Protein AF-A0A9W6YDQ4-F1 (afdb_monomer_lite)

Foldseek 3Di:
DPLPPFDDDDPDDHTPVLVVCPVPPPSNVCQLAPLVQLQQQLVQLQVQLLVCLLVVLVVVQVVQVVVCVVPVVRDRDDSVVSSVVSVPDDRDDSLNVLLLVLLLVLCLVPPDLVDSCQLCAPDADVPRDHRDSVVPDDPVVSVVCVVSGFRDHPPDPPVVPDVCRRQARDDDDDCSSRSNSVVVVVSVVCSVVPVPVSVVVCVVCVVPPPDDDPVPSVVSSVVSRVVSVVSDDPPVVPVVPPPDDDDDDDDDD

Sequence (253 aa):
MSAAGDYYDGPWGPTRSALAFADSPLGLFFYFLPKQLWIRIAEESNRYRTQLIPELAQQRREALLKQQAKDPRKSVPPLAELDAEFRLFKPIKPHEIVHVMALLMARAIAPVRDGLSKHWATSEDGAVPRGTFSRYMKRARFEAITRFLHFNNNEAAQPVNDKAWKIRGGEQGELNEYTSVTCFARILFLLRLSSKLIARLVCFWRVTLMLSHHGCASRAIEQLTAIAKSLAPQEWTQRRRKNCPVPSTTSPS

Structure (mmCIF, N/CA/C/O backbone):
data_AF-A0A9W6YDQ4-F1
#
_entry.id   AF-A0A9W6YDQ4-F1
#
loop_
_atom_site.group_PDB
_atom_site.id
_atom_site.type_symbol
_atom_site.label_atom_id
_atom_site.label_alt_id
_atom_site.label_comp_id
_atom_site.label_asym_id
_atom_site.label_entity_id
_atom_site.label_seq_id
_atom_site.pdbx_PDB_ins_code
_atom_site.Cartn_x
_atom_site.Cartn_y
_atom_site.Cartn_z
_atom_site.occupancy
_atom_site.B_iso_or_equiv
_atom_site.auth_seq_id
_atom_site.auth_comp_id
_atom_site.auth_asym_id
_atom_site.auth_atom_id
_atom_site.pdbx_PDB_model_num
ATOM 1 N N . MET A 1 1 ? 27.450 4.062 -13.367 1.00 42.16 1 MET A N 1
ATOM 2 C CA . MET A 1 1 ? 27.318 4.681 -14.703 1.00 42.16 1 MET A CA 1
ATOM 3 C C . MET A 1 1 ? 26.529 5.961 -14.509 1.00 42.16 1 MET A C 1
ATOM 5 O O . MET A 1 1 ? 25.484 5.893 -13.879 1.00 42.16 1 MET A O 1
ATOM 9 N N . SER A 1 2 ? 27.070 7.112 -14.916 1.00 38.28 2 SER A N 1
ATOM 10 C CA . SER A 1 2 ? 26.385 8.404 -14.773 1.00 38.28 2 SER A CA 1
ATOM 11 C C . SER A 1 2 ? 25.117 8.409 -15.633 1.00 38.28 2 SER A C 1
ATOM 13 O O . SER A 1 2 ? 25.197 8.123 -16.827 1.00 38.28 2 SER A O 1
ATOM 15 N N . ALA A 1 3 ? 23.962 8.717 -15.036 1.00 47.22 3 ALA A N 1
ATOM 16 C CA . ALA A 1 3 ? 22.649 8.723 -15.692 1.00 47.22 3 ALA A CA 1
ATOM 17 C C . ALA A 1 3 ? 22.542 9.713 -16.874 1.00 47.22 3 ALA A C 1
ATOM 19 O O . ALA A 1 3 ? 21.610 9.631 -17.666 1.00 47.22 3 ALA A O 1
ATOM 20 N N . ALA A 1 4 ? 23.503 10.629 -17.025 1.00 49.53 4 ALA A N 1
ATOM 21 C CA . ALA A 1 4 ? 23.504 11.658 -18.064 1.00 49.53 4 ALA A CA 1
ATOM 22 C C . ALA A 1 4 ? 23.785 11.141 -19.494 1.00 49.53 4 ALA A C 1
ATOM 24 O O . ALA A 1 4 ? 23.654 11.912 -20.439 1.00 49.53 4 ALA A O 1
ATOM 25 N N . GLY A 1 5 ? 24.183 9.875 -19.666 1.00 56.00 5 GLY A N 1
ATOM 26 C CA . GLY A 1 5 ? 24.597 9.316 -20.963 1.00 56.00 5 GLY A CA 1
ATOM 27 C C . GLY A 1 5 ? 23.596 8.379 -21.645 1.00 56.00 5 GLY A C 1
ATOM 28 O O . GLY A 1 5 ? 23.943 7.777 -22.652 1.00 56.00 5 GLY A O 1
ATOM 29 N N . ASP A 1 6 ? 22.394 8.211 -21.097 1.00 67.06 6 ASP A N 1
ATOM 30 C CA . ASP A 1 6 ? 21.437 7.183 -21.529 1.00 67.06 6 ASP A CA 1
ATOM 31 C C . ASP A 1 6 ? 20.177 7.777 -22.175 1.00 67.06 6 ASP A C 1
ATOM 33 O O . ASP A 1 6 ? 19.043 7.349 -21.956 1.00 67.06 6 ASP A O 1
ATOM 37 N N . TYR A 1 7 ? 20.377 8.835 -22.955 1.00 70.44 7 TYR A N 1
ATOM 38 C CA . TYR A 1 7 ? 19.308 9.395 -23.762 1.00 70.44 7 TYR A CA 1
ATOM 39 C C . TYR A 1 7 ? 19.111 8.555 -25.016 1.00 70.44 7 TYR A C 1
ATOM 41 O O . TYR A 1 7 ? 20.054 8.049 -25.619 1.00 70.44 7 TYR A O 1
ATOM 49 N N . TYR A 1 8 ? 17.850 8.413 -25.396 1.00 77.38 8 TYR A N 1
ATOM 50 C CA . TYR A 1 8 ? 17.456 7.724 -26.608 1.00 77.38 8 TYR A CA 1
ATOM 51 C C . TYR A 1 8 ? 17.980 8.465 -27.852 1.00 77.38 8 TYR A C 1
ATOM 53 O O . TYR A 1 8 ? 17.652 9.633 -28.057 1.00 77.38 8 TYR A O 1
ATOM 61 N N . ASP A 1 9 ? 18.784 7.780 -28.668 1.00 76.25 9 ASP A N 1
ATOM 62 C CA . ASP A 1 9 ? 19.501 8.321 -29.833 1.00 76.25 9 ASP A CA 1
ATOM 63 C C . ASP A 1 9 ? 19.079 7.679 -31.173 1.00 76.25 9 ASP A C 1
ATOM 65 O O . ASP A 1 9 ? 19.670 7.957 -32.216 1.00 76.25 9 ASP A O 1
ATOM 69 N N . GLY A 1 10 ? 18.047 6.825 -31.166 1.00 79.06 10 GLY A N 1
ATOM 70 C CA . GLY A 1 10 ? 17.596 6.057 -32.331 1.00 79.06 10 GLY A CA 1
ATOM 71 C C . GLY A 1 10 ? 16.312 6.572 -33.008 1.00 79.06 10 GLY A C 1
ATOM 72 O O . GLY A 1 10 ? 15.647 7.478 -32.508 1.00 79.06 10 GLY A O 1
ATOM 73 N N . PRO A 1 11 ? 15.907 5.976 -34.147 1.00 80.56 11 PRO A N 1
ATOM 74 C CA . PRO A 1 11 ? 14.632 6.277 -34.804 1.00 80.56 11 PRO A CA 1
ATOM 75 C C . PRO A 1 11 ? 13.432 5.501 -34.213 1.00 80.56 11 PRO A C 1
ATOM 77 O O . PRO A 1 11 ? 12.339 6.056 -34.130 1.00 80.56 11 PRO A O 1
ATOM 80 N N . TRP A 1 12 ? 13.625 4.266 -33.720 1.00 80.81 12 TRP A N 1
ATOM 81 C CA . TRP A 1 12 ? 12.692 3.520 -32.841 1.00 80.81 12 TRP A CA 1
ATOM 82 C C . TRP A 1 12 ? 13.469 2.579 -31.891 1.00 80.81 12 TRP A C 1
ATOM 84 O O . TRP A 1 12 ? 14.583 2.166 -32.209 1.00 80.81 12 TRP A O 1
ATOM 94 N N . GLY A 1 13 ? 12.870 2.178 -30.760 1.00 80.69 13 GLY A N 1
ATOM 95 C CA .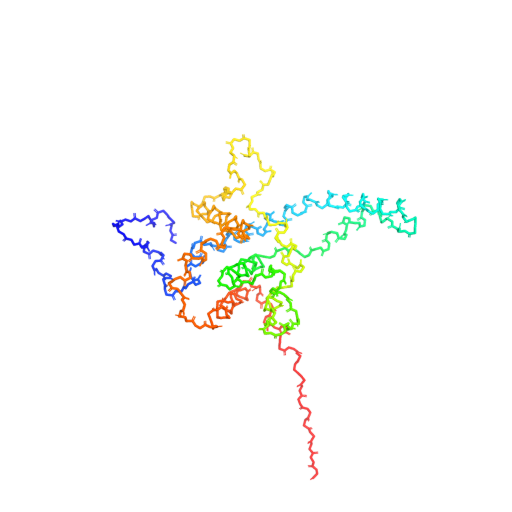 GLY A 1 13 ? 13.373 1.093 -29.893 1.00 80.69 13 GLY A CA 1
ATOM 96 C C . GLY A 1 13 ? 13.675 1.481 -28.434 1.00 80.69 13 GLY A C 1
ATOM 97 O O . GLY A 1 13 ? 13.526 2.642 -28.059 1.00 80.69 13 GLY A O 1
ATOM 98 N N . PRO A 1 14 ? 14.045 0.510 -27.573 1.00 83.00 14 PRO A N 1
ATOM 99 C CA . PRO A 1 14 ? 14.473 0.779 -26.199 1.00 83.00 14 PRO A CA 1
ATOM 100 C C . PRO A 1 14 ? 15.885 1.388 -26.152 1.00 83.00 14 PRO A C 1
ATOM 102 O O . PRO A 1 14 ? 16.700 1.152 -27.043 1.00 83.00 14 PRO A O 1
ATOM 105 N N . THR A 1 15 ? 16.204 2.124 -25.082 1.00 86.00 15 THR A N 1
ATOM 106 C CA . THR A 1 15 ? 17.579 2.582 -24.818 1.00 86.00 15 THR A CA 1
ATOM 107 C C . THR A 1 15 ? 18.520 1.394 -24.599 1.00 86.00 15 THR A C 1
ATOM 109 O O . THR A 1 15 ? 18.091 0.306 -24.198 1.00 86.00 15 THR A O 1
ATOM 112 N N . ARG A 1 16 ? 19.827 1.588 -24.835 1.00 82.69 16 ARG A N 1
ATOM 113 C CA . ARG A 1 16 ? 20.838 0.526 -24.650 1.00 82.69 16 ARG A CA 1
ATOM 114 C C . ARG A 1 16 ? 20.847 -0.024 -23.222 1.00 82.69 16 ARG A C 1
ATOM 116 O O . ARG A 1 16 ? 21.028 -1.222 -23.026 1.00 82.69 16 ARG A O 1
ATOM 123 N N . SER A 1 17 ? 20.628 0.834 -22.234 1.00 85.19 17 SER A N 1
ATOM 124 C CA . SER A 1 17 ? 20.515 0.451 -20.826 1.00 85.19 17 SER A CA 1
ATOM 125 C C . SER A 1 17 ? 19.280 -0.408 -20.530 1.00 85.19 17 SER A C 1
ATOM 127 O O . SER A 1 17 ? 19.397 -1.408 -19.829 1.00 85.19 17 SER A O 1
ATOM 129 N N . ALA A 1 18 ? 18.111 -0.069 -21.086 1.00 85.06 18 ALA A N 1
ATOM 130 C CA . ALA A 1 18 ? 16.879 -0.826 -20.914 1.00 85.06 18 ALA A CA 1
ATOM 131 C C . ALA A 1 18 ? 16.995 -2.189 -21.603 1.00 85.06 18 ALA A C 1
ATOM 133 O O . ALA A 1 18 ? 16.546 -3.201 -21.062 1.00 85.06 18 ALA A O 1
ATOM 134 N N . LEU A 1 19 ? 17.659 -2.225 -22.766 1.00 86.44 19 LEU A N 1
ATOM 135 C CA . LEU A 1 19 ? 17.934 -3.452 -23.506 1.00 86.44 19 LEU A CA 1
ATOM 136 C C . LEU A 1 19 ? 18.781 -4.442 -22.691 1.00 86.44 19 LEU A C 1
ATOM 138 O O . LEU A 1 19 ? 18.533 -5.642 -22.765 1.00 86.44 19 LEU A O 1
ATOM 142 N N . ALA A 1 20 ? 19.701 -3.963 -21.844 1.00 87.88 20 ALA A N 1
ATOM 143 C CA . ALA A 1 20 ? 20.502 -4.821 -20.963 1.00 87.88 20 ALA A CA 1
ATOM 144 C C . ALA A 1 20 ? 19.660 -5.627 -19.950 1.00 87.88 20 ALA A C 1
ATOM 146 O O . ALA A 1 20 ? 20.143 -6.605 -19.382 1.00 87.88 20 ALA A O 1
ATOM 147 N N . PHE A 1 21 ? 18.400 -5.237 -19.732 1.00 87.00 21 PHE A N 1
ATOM 148 C CA . PHE A 1 21 ? 17.458 -5.932 -18.856 1.00 87.00 21 PHE A CA 1
ATOM 149 C C . PHE A 1 21 ? 16.309 -6.613 -19.614 1.00 87.00 21 PHE A C 1
ATOM 151 O O . PHE A 1 21 ? 15.395 -7.124 -18.969 1.00 87.00 21 PHE A O 1
ATOM 158 N N . ALA A 1 22 ? 16.333 -6.642 -20.952 1.00 86.88 22 ALA A N 1
ATOM 159 C CA . ALA A 1 22 ? 15.221 -7.131 -21.773 1.00 86.88 22 ALA A CA 1
ATOM 160 C C . ALA A 1 22 ? 14.841 -8.594 -21.482 1.00 86.88 22 ALA A C 1
ATOM 162 O O . ALA A 1 22 ? 13.655 -8.921 -21.436 1.00 86.88 22 ALA A O 1
ATOM 163 N N . ASP A 1 23 ? 15.826 -9.447 -21.189 1.00 89.50 23 ASP A N 1
ATOM 164 C CA . ASP A 1 23 ? 15.607 -10.870 -20.882 1.00 89.50 23 ASP A CA 1
ATOM 165 C C . ASP A 1 23 ? 15.075 -11.116 -19.460 1.00 89.50 23 ASP A C 1
ATOM 167 O O . ASP A 1 23 ? 14.737 -12.241 -19.085 1.00 89.50 23 ASP A O 1
ATOM 171 N N . SER A 1 24 ? 14.988 -10.067 -18.637 1.00 90.81 24 SER A N 1
ATOM 172 C CA . SER A 1 24 ? 14.510 -10.145 -17.263 1.00 90.81 24 SER A CA 1
ATOM 173 C C . SER A 1 24 ? 13.346 -9.175 -17.066 1.00 90.81 24 SER A C 1
ATOM 175 O O . SER A 1 24 ? 13.581 -8.000 -16.778 1.00 90.81 24 SER A O 1
ATOM 177 N N . PRO A 1 25 ? 12.076 -9.630 -17.115 1.00 85.31 25 PRO A N 1
ATOM 178 C CA . PRO A 1 25 ? 10.926 -8.752 -16.854 1.00 85.31 25 PRO A CA 1
ATOM 179 C C . PRO A 1 25 ? 11.021 -8.090 -15.473 1.00 85.31 25 PRO A C 1
ATOM 181 O O . PRO A 1 25 ? 10.554 -6.975 -15.252 1.00 85.31 25 PRO A O 1
ATOM 184 N N . LEU A 1 26 ? 11.694 -8.769 -14.547 1.00 84.50 26 LEU A N 1
ATOM 185 C CA . LEU A 1 26 ? 12.042 -8.249 -13.244 1.00 84.50 26 LEU A CA 1
ATOM 186 C C . LEU A 1 26 ? 13.160 -7.190 -13.289 1.00 84.50 26 LEU A C 1
ATOM 188 O O . LEU A 1 26 ? 13.058 -6.148 -12.642 1.00 84.50 26 LEU A O 1
ATOM 192 N N . GLY A 1 27 ? 14.230 -7.445 -14.040 1.00 85.12 27 GLY A N 1
ATOM 193 C CA . GLY A 1 27 ? 15.278 -6.454 -14.277 1.00 85.12 27 GLY A CA 1
ATOM 194 C C . GLY A 1 27 ? 14.687 -5.171 -14.855 1.00 85.12 27 GLY A C 1
ATOM 195 O O . GLY A 1 27 ? 14.947 -4.090 -14.337 1.00 85.12 27 GLY A O 1
ATOM 196 N N . LEU A 1 28 ? 13.789 -5.309 -15.830 1.00 87.88 28 LEU A N 1
ATOM 197 C CA . LEU A 1 28 ? 13.087 -4.196 -16.454 1.00 87.88 28 LEU A CA 1
ATOM 198 C C . LEU A 1 28 ? 12.160 -3.458 -15.471 1.00 87.88 28 LEU A C 1
ATOM 200 O O . LEU A 1 28 ? 12.116 -2.229 -15.463 1.00 87.88 28 LEU A O 1
ATOM 204 N N . PHE A 1 29 ? 11.468 -4.183 -14.584 1.00 86.31 29 PHE A N 1
ATOM 205 C CA . PHE A 1 29 ? 10.671 -3.573 -13.515 1.00 86.31 29 PHE A CA 1
ATOM 206 C C . PHE A 1 29 ? 11.522 -2.668 -12.615 1.00 86.31 29 PHE A C 1
ATOM 208 O O . PHE A 1 29 ? 11.130 -1.535 -12.349 1.00 86.31 29 PHE A O 1
ATOM 215 N N . PHE A 1 30 ? 12.692 -3.136 -12.170 1.00 86.31 30 PHE A N 1
ATOM 216 C CA . PHE A 1 30 ? 13.581 -2.345 -11.311 1.00 86.31 30 PHE A CA 1
ATOM 217 C C . PHE A 1 30 ? 14.411 -1.303 -12.055 1.00 86.31 30 PHE A C 1
ATOM 219 O O . PHE A 1 30 ? 14.880 -0.359 -11.424 1.00 86.31 30 PHE A O 1
ATOM 226 N N . TYR A 1 31 ? 14.563 -1.446 -13.369 1.00 85.12 31 TYR A N 1
ATOM 227 C CA . TYR A 1 31 ? 15.118 -0.408 -14.225 1.00 85.12 31 TYR A CA 1
ATOM 228 C C . TYR A 1 31 ? 14.206 0.831 -14.230 1.00 85.12 31 TYR A C 1
ATOM 230 O O . TYR A 1 31 ? 14.673 1.939 -13.986 1.00 85.12 31 TYR A O 1
ATOM 238 N N . PHE A 1 32 ? 12.890 0.645 -14.406 1.00 84.75 32 PHE A N 1
ATOM 239 C CA . PHE A 1 32 ? 11.927 1.756 -14.387 1.00 84.75 32 PHE A CA 1
ATOM 240 C C . PHE A 1 32 ? 11.507 2.202 -12.982 1.00 84.75 32 PHE A C 1
ATOM 242 O O . PHE A 1 32 ? 11.180 3.371 -12.778 1.00 84.75 32 PHE A O 1
ATOM 249 N N . LEU A 1 33 ? 11.462 1.283 -12.016 1.00 86.56 33 LEU A N 1
ATOM 250 C CA . LEU A 1 33 ? 11.046 1.537 -10.636 1.00 86.56 33 LEU A CA 1
ATOM 251 C C . LEU A 1 33 ? 12.199 1.171 -9.684 1.00 86.56 33 LEU A C 1
ATOM 253 O O . LEU A 1 33 ? 12.178 0.087 -9.084 1.00 86.56 33 LEU A O 1
ATOM 257 N N . PRO A 1 34 ? 13.221 2.038 -9.552 1.00 87.56 34 PRO A N 1
ATOM 258 C CA . PRO A 1 34 ? 14.461 1.710 -8.856 1.00 87.56 34 PRO A CA 1
ATOM 259 C C . PRO A 1 34 ? 14.237 1.400 -7.375 1.00 87.56 34 PRO A C 1
ATOM 261 O O . PRO A 1 34 ? 13.286 1.858 -6.747 1.00 87.56 34 PRO A O 1
ATOM 264 N N . LYS A 1 35 ? 15.153 0.636 -6.769 1.00 87.62 35 LYS A N 1
ATOM 265 C CA . LYS A 1 35 ? 15.076 0.271 -5.338 1.00 87.62 35 LYS A CA 1
ATOM 266 C C . LYS A 1 35 ? 14.955 1.493 -4.422 1.00 87.62 35 LYS A C 1
ATOM 268 O O . LYS A 1 35 ? 14.195 1.442 -3.457 1.00 87.62 35 LYS A O 1
ATOM 273 N N . GLN A 1 36 ? 15.657 2.575 -4.761 1.00 86.00 36 GLN A N 1
ATOM 274 C CA . GLN A 1 36 ? 15.663 3.817 -3.991 1.00 86.00 36 GLN A CA 1
ATOM 275 C C . GLN A 1 36 ? 14.271 4.451 -3.893 1.00 86.00 36 GLN A C 1
ATOM 277 O O . GLN A 1 36 ? 13.883 4.892 -2.813 1.00 86.00 36 GLN A O 1
ATOM 282 N N . LEU A 1 37 ? 13.480 4.380 -4.968 1.00 86.12 37 LEU A N 1
ATOM 283 C CA . LEU A 1 37 ? 12.102 4.864 -4.971 1.00 86.12 37 LEU A CA 1
ATOM 284 C C . LEU A 1 37 ? 11.269 4.178 -3.880 1.00 86.12 37 LEU A C 1
ATOM 286 O O . LEU A 1 37 ? 10.576 4.831 -3.107 1.00 86.12 37 LEU A O 1
ATOM 290 N N . TRP A 1 38 ? 11.337 2.849 -3.781 1.00 90.69 38 TRP A N 1
ATOM 291 C CA . TRP A 1 38 ? 10.548 2.098 -2.796 1.00 90.69 38 TRP A CA 1
ATOM 292 C C . TRP A 1 38 ? 10.983 2.367 -1.356 1.00 90.69 38 TRP A C 1
ATOM 294 O O . TRP A 1 38 ? 10.152 2.316 -0.448 1.00 90.69 38 TRP A O 1
ATOM 304 N N . ILE A 1 39 ? 12.276 2.636 -1.150 1.00 90.69 39 ILE A N 1
ATOM 305 C CA . ILE A 1 39 ? 12.822 3.052 0.145 1.00 90.69 39 ILE A CA 1
ATOM 306 C C . ILE A 1 39 ? 12.217 4.397 0.536 1.00 90.69 39 ILE A C 1
ATOM 308 O O . ILE A 1 39 ? 11.597 4.498 1.594 1.00 90.69 39 ILE A O 1
ATOM 312 N N . ARG A 1 40 ? 12.274 5.374 -0.372 1.00 88.94 40 ARG A N 1
ATOM 313 C CA . ARG A 1 40 ? 11.716 6.708 -0.163 1.00 88.94 40 ARG A CA 1
ATOM 314 C C . ARG A 1 40 ? 10.215 6.683 0.115 1.00 88.94 40 ARG A C 1
ATOM 316 O O . ARG A 1 40 ? 9.757 7.279 1.083 1.00 88.94 40 ARG A O 1
ATOM 323 N N . ILE A 1 41 ? 9.443 5.928 -0.671 1.00 87.50 41 ILE A N 1
ATOM 324 C CA . ILE A 1 41 ? 7.997 5.771 -0.441 1.00 87.50 41 ILE A CA 1
ATOM 325 C C . ILE A 1 41 ? 7.736 5.183 0.951 1.00 87.50 41 ILE A C 1
ATOM 327 O O . ILE A 1 41 ? 6.809 5.616 1.633 1.00 87.50 41 ILE A O 1
ATOM 331 N N . ALA A 1 42 ? 8.525 4.202 1.402 1.00 93.25 42 ALA A N 1
ATOM 332 C CA . ALA A 1 42 ? 8.361 3.634 2.739 1.00 93.25 42 ALA A CA 1
ATOM 333 C C . ALA A 1 42 ? 8.632 4.667 3.838 1.00 93.25 42 ALA A C 1
ATOM 335 O O . ALA A 1 42 ? 7.859 4.759 4.793 1.00 93.25 42 ALA A O 1
ATOM 336 N N . GLU A 1 43 ? 9.702 5.447 3.702 1.00 92.38 43 GLU A N 1
ATOM 337 C CA . GLU A 1 43 ? 10.059 6.515 4.637 1.00 92.38 43 GLU A CA 1
ATOM 338 C C . GLU A 1 43 ? 8.960 7.577 4.715 1.00 92.38 43 GLU A C 1
ATOM 340 O O . GLU A 1 43 ? 8.457 7.856 5.805 1.00 92.38 43 GLU A O 1
ATOM 345 N N . GLU A 1 44 ? 8.510 8.090 3.570 1.00 88.88 44 GLU A N 1
ATOM 346 C CA . GLU A 1 44 ? 7.465 9.115 3.507 1.00 88.88 44 GLU A CA 1
ATOM 347 C C . GLU A 1 44 ? 6.105 8.585 3.982 1.00 88.88 44 GLU A C 1
ATOM 349 O O . GLU A 1 44 ? 5.384 9.276 4.702 1.00 88.88 44 GLU A O 1
ATOM 354 N N . SER A 1 45 ? 5.765 7.326 3.686 1.00 89.38 45 SER A N 1
ATOM 355 C CA . SER A 1 45 ? 4.542 6.687 4.199 1.00 89.38 45 SER A CA 1
ATOM 356 C C . SER A 1 45 ? 4.566 6.542 5.726 1.00 89.38 45 SER A C 1
ATOM 358 O O . SER A 1 45 ? 3.563 6.788 6.400 1.00 89.38 45 SER A O 1
ATOM 360 N N . ASN A 1 46 ? 5.709 6.153 6.303 1.00 93.94 46 ASN A N 1
ATOM 361 C CA . ASN A 1 46 ? 5.864 6.033 7.756 1.00 93.94 46 ASN A CA 1
ATOM 362 C C . ASN A 1 46 ? 5.895 7.403 8.452 1.00 93.94 46 ASN A C 1
ATOM 364 O O . ASN A 1 46 ? 5.334 7.542 9.545 1.00 93.94 46 ASN A O 1
ATOM 368 N N . ARG A 1 47 ? 6.500 8.417 7.821 1.00 91.44 47 ARG A N 1
ATOM 369 C CA . ARG A 1 47 ? 6.477 9.808 8.291 1.00 91.44 47 ARG A CA 1
ATOM 370 C C . ARG A 1 47 ? 5.051 10.344 8.326 1.00 91.44 47 ARG A C 1
ATOM 372 O O . ARG A 1 47 ? 4.578 10.726 9.395 1.00 91.44 47 ARG A O 1
ATOM 379 N N . TYR A 1 48 ? 4.349 10.263 7.196 1.00 88.19 48 TYR A N 1
ATOM 380 C CA . TYR A 1 48 ? 2.954 10.683 7.075 1.00 88.19 48 TYR A CA 1
ATOM 381 C C . TYR A 1 48 ? 2.062 9.992 8.107 1.00 88.19 48 TYR A C 1
ATOM 383 O O . TYR A 1 48 ? 1.258 10.627 8.786 1.00 88.19 48 TYR A O 1
ATOM 391 N N . ARG A 1 49 ? 2.247 8.680 8.293 1.00 90.75 49 ARG A N 1
ATOM 392 C CA . ARG A 1 49 ? 1.536 7.933 9.329 1.00 90.75 49 ARG A CA 1
ATOM 393 C C . ARG A 1 49 ? 1.784 8.520 10.717 1.00 90.75 49 ARG A C 1
ATOM 395 O O . ARG A 1 49 ? 0.822 8.692 11.452 1.00 90.75 49 ARG A O 1
ATOM 402 N N . THR A 1 50 ? 3.042 8.768 11.080 1.00 92.38 50 THR A N 1
ATOM 403 C CA . THR A 1 50 ? 3.420 9.267 12.412 1.00 92.38 50 THR A CA 1
ATOM 404 C C . THR A 1 50 ? 2.794 10.631 12.690 1.00 92.38 50 THR A C 1
ATOM 406 O O . THR A 1 50 ? 2.253 10.836 13.773 1.00 92.38 50 THR A O 1
ATOM 409 N N . GLN A 1 51 ? 2.790 11.517 11.691 1.00 90.31 51 GLN A N 1
ATOM 410 C CA . GLN A 1 51 ? 2.130 12.825 11.753 1.00 90.31 51 GLN A CA 1
ATOM 411 C C . GLN A 1 51 ? 0.611 12.703 11.956 1.00 90.31 51 GLN A C 1
ATOM 413 O O . GLN A 1 51 ? 0.024 13.493 12.687 1.00 90.31 51 GLN A O 1
ATOM 418 N N . LEU A 1 52 ? -0.027 11.688 11.364 1.00 90.25 52 LEU A N 1
ATOM 419 C CA . LEU A 1 52 ? -1.469 11.453 11.492 1.00 90.25 52 LEU A CA 1
ATOM 420 C C . LEU A 1 52 ? -1.907 10.798 12.809 1.00 90.25 52 LEU A C 1
ATOM 422 O O . LEU A 1 52 ? -3.107 10.748 13.078 1.00 90.25 52 LEU A O 1
ATOM 426 N N . ILE A 1 53 ? -0.994 10.244 13.616 1.00 93.38 53 ILE A N 1
ATOM 427 C CA . ILE A 1 53 ? -1.373 9.484 14.823 1.00 93.38 53 ILE A CA 1
ATOM 428 C C . ILE A 1 53 ? -2.287 10.291 15.766 1.00 93.38 53 ILE A C 1
ATOM 430 O O . ILE A 1 53 ? -3.331 9.744 16.137 1.00 93.38 53 ILE A O 1
ATOM 434 N N . PRO A 1 54 ? -1.983 11.559 16.115 1.00 93.62 54 PRO A N 1
ATOM 435 C CA . PRO A 1 54 ? -2.822 12.331 17.032 1.00 93.62 54 PRO A CA 1
ATOM 436 C C . PRO A 1 54 ? -4.243 12.533 16.494 1.00 93.62 54 PRO A C 1
ATOM 438 O O . PRO A 1 54 ? -5.220 12.347 17.219 1.00 93.62 54 PRO A O 1
ATOM 441 N N . GLU A 1 55 ? -4.369 12.835 15.198 1.00 92.12 55 GLU A N 1
ATOM 442 C CA . GLU A 1 55 ? -5.663 13.017 14.534 1.00 92.12 55 GLU 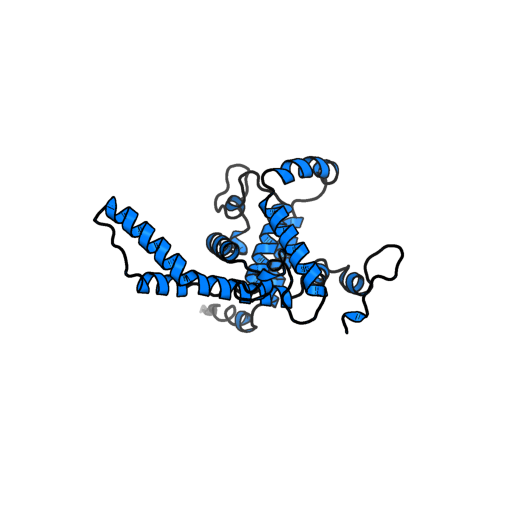A CA 1
ATOM 443 C C . GLU A 1 55 ? -6.473 11.712 14.531 1.00 92.12 55 GLU A C 1
ATOM 445 O O . GLU A 1 55 ? -7.658 11.700 14.867 1.00 92.12 55 GLU A O 1
ATOM 450 N N . LEU A 1 56 ? -5.835 10.581 14.218 1.00 92.31 56 LEU A N 1
ATOM 451 C CA . LEU A 1 56 ? -6.485 9.269 14.230 1.00 92.31 56 LEU A CA 1
ATOM 452 C C . LEU A 1 56 ? -6.927 8.852 15.638 1.00 92.31 56 LEU A C 1
ATOM 454 O O . LEU A 1 56 ? -8.005 8.271 15.794 1.00 92.31 56 LEU A O 1
ATOM 458 N N . ALA A 1 57 ? -6.115 9.149 16.656 1.00 95.62 57 ALA A N 1
ATOM 459 C CA . ALA A 1 57 ? -6.457 8.923 18.057 1.00 95.62 57 ALA A CA 1
ATOM 460 C C . ALA A 1 57 ? -7.688 9.743 18.459 1.00 95.62 57 ALA A C 1
ATOM 462 O O . ALA A 1 57 ? -8.622 9.197 19.054 1.00 95.62 57 ALA A O 1
ATOM 463 N N . GLN A 1 58 ? -7.739 11.015 18.059 1.00 95.69 58 GLN A N 1
ATOM 464 C CA . GLN A 1 58 ? -8.877 11.888 18.324 1.00 95.69 58 GLN A CA 1
ATOM 465 C C . GLN A 1 58 ? -10.145 11.400 17.613 1.00 95.69 58 GLN A C 1
ATOM 467 O O . GLN A 1 58 ? -11.167 11.196 18.267 1.00 95.69 58 GLN A O 1
ATOM 472 N N . GLN A 1 59 ? -10.074 11.108 16.312 1.00 94.19 59 GLN A N 1
ATOM 473 C CA . GLN A 1 59 ? -11.207 10.580 15.542 1.00 94.19 59 GLN A CA 1
ATOM 474 C C . GLN A 1 59 ? -11.749 9.277 16.143 1.00 94.19 59 GLN A C 1
ATOM 476 O O . GLN A 1 59 ? -12.965 9.081 16.243 1.00 94.19 59 GLN A O 1
ATOM 481 N N . ARG A 1 60 ? -10.858 8.375 16.579 1.00 94.75 60 ARG A N 1
ATOM 482 C CA . ARG A 1 60 ? -11.257 7.131 17.248 1.00 94.75 60 ARG A CA 1
ATOM 483 C C . ARG A 1 60 ? -11.950 7.415 18.576 1.00 94.75 60 ARG A C 1
ATOM 485 O O . ARG A 1 60 ? -12.979 6.802 18.853 1.00 94.75 60 ARG A O 1
ATOM 492 N N . ARG A 1 61 ? -11.434 8.354 19.371 1.00 95.75 61 ARG A N 1
ATOM 493 C CA . ARG A 1 61 ? -12.051 8.751 20.641 1.00 95.75 61 ARG A CA 1
ATOM 494 C C . ARG A 1 61 ? -13.439 9.350 20.437 1.00 95.75 61 ARG A C 1
ATOM 496 O O . ARG A 1 61 ? -14.374 8.953 21.123 1.00 95.75 61 ARG A O 1
ATOM 503 N N . GLU A 1 62 ? -13.598 10.250 19.475 1.00 96.25 62 GLU A N 1
ATOM 504 C CA . GLU A 1 62 ? -14.892 10.850 19.132 1.00 96.25 62 GLU A CA 1
ATOM 505 C C . GLU A 1 62 ? -15.907 9.796 18.678 1.00 96.25 62 GLU A C 1
ATOM 507 O O . GLU A 1 62 ? -17.071 9.829 19.080 1.00 96.25 62 GLU A O 1
ATOM 512 N N . ALA A 1 63 ? -15.473 8.819 17.876 1.00 95.19 63 ALA A N 1
ATOM 513 C CA . ALA A 1 63 ? -16.321 7.702 17.479 1.00 95.19 63 ALA A CA 1
ATOM 514 C C . ALA A 1 63 ? -16.758 6.857 18.687 1.00 95.19 63 ALA A C 1
ATOM 516 O O . ALA A 1 63 ? -17.921 6.459 18.758 1.00 95.19 63 ALA A O 1
ATOM 517 N N . LEU A 1 64 ? -15.862 6.613 19.648 1.00 95.81 64 LEU A N 1
ATOM 518 C CA . LEU A 1 64 ? -16.181 5.894 20.883 1.00 95.81 64 LEU A CA 1
ATOM 519 C C . LEU A 1 64 ? -17.132 6.689 21.787 1.00 95.81 64 LEU A C 1
ATOM 521 O O . LEU A 1 64 ? -18.096 6.113 22.278 1.00 95.81 64 LEU A O 1
ATOM 525 N N . LEU A 1 65 ? -16.954 8.006 21.924 1.00 95.50 65 LEU A N 1
ATOM 526 C CA . LEU A 1 65 ? -17.883 8.876 22.660 1.00 95.50 65 LEU A CA 1
ATOM 527 C C . LEU A 1 65 ? -19.287 8.861 22.042 1.00 95.50 65 LEU A C 1
ATOM 529 O O . LEU A 1 65 ? -20.279 8.721 22.753 1.00 95.50 65 LEU A O 1
ATOM 533 N N . LYS A 1 66 ? -19.388 8.915 20.708 1.00 95.19 66 LYS A N 1
ATOM 534 C CA . LYS A 1 66 ? -20.674 8.774 19.998 1.00 95.19 66 LYS A CA 1
ATOM 535 C C . LYS A 1 66 ? -21.329 7.416 20.246 1.00 95.19 66 LYS A C 1
ATOM 537 O O . LYS A 1 66 ? -22.554 7.317 20.242 1.00 95.19 66 LYS A O 1
ATOM 542 N N . GLN A 1 67 ? -20.537 6.362 20.428 1.00 93.94 67 GLN A N 1
ATOM 543 C CA . GLN A 1 67 ? -21.059 5.047 20.790 1.00 93.94 67 GLN A CA 1
ATOM 544 C C . GLN A 1 67 ? -21.470 4.978 22.261 1.00 93.94 67 GLN A C 1
ATOM 546 O O . GLN A 1 67 ? -22.503 4.383 22.545 1.00 93.94 67 GLN A O 1
ATOM 551 N N . GLN A 1 68 ? -20.716 5.605 23.165 1.00 95.38 68 GLN A N 1
ATOM 552 C CA . GLN A 1 68 ? -21.042 5.676 24.588 1.00 95.38 68 GLN A CA 1
ATOM 553 C C . GLN A 1 68 ? -22.331 6.466 24.837 1.00 95.38 68 GLN A C 1
ATOM 555 O O . GLN A 1 68 ? -23.146 6.074 25.663 1.00 95.38 68 GLN A O 1
ATOM 560 N N . ALA A 1 69 ? -22.571 7.524 24.059 1.00 94.06 69 ALA A N 1
ATOM 561 C CA . ALA A 1 69 ? -23.831 8.264 24.098 1.00 94.06 69 ALA A CA 1
ATOM 562 C C . ALA A 1 69 ? -25.051 7.388 23.746 1.00 94.06 69 ALA A C 1
ATOM 564 O O . ALA A 1 69 ? -26.156 7.667 24.200 1.00 94.06 69 ALA A O 1
ATOM 565 N N . LYS A 1 70 ? -24.861 6.330 22.941 1.00 95.44 70 LYS A N 1
ATOM 566 C CA . LYS A 1 70 ? -25.910 5.349 22.607 1.00 95.44 70 LYS A CA 1
ATOM 567 C C . LYS A 1 70 ? -25.982 4.198 23.610 1.00 95.44 70 LYS A C 1
ATOM 569 O O . LYS A 1 70 ? -27.057 3.661 23.837 1.00 95.44 70 LYS A O 1
ATOM 574 N N . ASP A 1 71 ? -24.840 3.798 24.157 1.00 94.38 71 ASP A N 1
ATOM 575 C CA . ASP A 1 71 ? -24.702 2.709 25.118 1.00 94.38 71 ASP A CA 1
ATOM 576 C C . ASP A 1 71 ? -23.694 3.107 26.210 1.00 94.38 71 ASP A C 1
ATOM 578 O O . ASP A 1 71 ? -22.480 2.973 26.002 1.00 94.38 71 ASP A O 1
ATOM 582 N N . PRO A 1 72 ? -24.174 3.568 27.382 1.00 92.56 72 PRO A N 1
ATOM 583 C CA . PRO A 1 72 ? -23.315 4.044 28.466 1.00 92.56 72 PRO A CA 1
ATOM 584 C C . PRO A 1 72 ? -22.321 3.006 29.005 1.00 92.56 72 PRO A C 1
ATOM 586 O O . PRO A 1 72 ? -21.360 3.380 29.674 1.00 92.56 72 PRO A O 1
ATOM 589 N N . ARG A 1 73 ? -22.518 1.709 28.720 1.00 94.44 73 ARG A N 1
ATOM 590 C CA . ARG A 1 73 ? -21.625 0.627 29.171 1.00 94.44 73 ARG A CA 1
ATOM 591 C C . ARG A 1 73 ? -20.307 0.583 28.402 1.00 94.44 73 ARG A C 1
ATOM 593 O O . ARG A 1 73 ? -19.358 -0.057 28.851 1.00 94.44 73 ARG A O 1
ATOM 600 N N . LYS A 1 74 ? -20.231 1.230 27.238 1.00 92.50 74 LYS A N 1
ATOM 601 C CA . LYS A 1 74 ? -19.007 1.267 26.436 1.00 92.50 74 LYS A CA 1
ATOM 602 C C . LYS A 1 74 ? -17.979 2.187 27.078 1.00 92.50 74 LYS A C 1
ATOM 604 O O . LYS A 1 74 ? -18.228 3.380 27.237 1.00 92.50 74 LYS A O 1
ATOM 609 N N . SER A 1 75 ? -16.810 1.643 27.407 1.00 92.25 75 SER A N 1
ATOM 610 C CA . SER A 1 75 ? -15.702 2.455 27.903 1.00 92.25 75 SER A CA 1
ATOM 611 C C . SER A 1 75 ? -15.051 3.247 26.768 1.00 92.25 75 SER A C 1
ATOM 613 O O . SER A 1 75 ? -14.997 2.814 25.613 1.00 92.25 75 SER A O 1
ATOM 615 N N . VAL A 1 76 ? -14.550 4.430 27.114 1.00 94.69 76 VAL A N 1
ATOM 616 C CA . VAL A 1 76 ? -13.787 5.291 26.212 1.00 94.69 76 VAL A CA 1
ATOM 617 C C . VAL A 1 76 ? -12.397 5.458 26.817 1.00 94.69 76 VAL A C 1
ATOM 619 O O . VAL A 1 76 ? -12.262 6.170 27.815 1.00 94.69 76 VAL A O 1
ATOM 622 N N . PRO A 1 77 ? -11.368 4.809 26.247 1.00 94.44 77 PRO A N 1
ATOM 623 C CA . PRO A 1 77 ? -9.999 4.962 26.716 1.00 94.44 77 PRO A CA 1
ATOM 624 C C . PRO A 1 77 ? -9.522 6.422 26.638 1.00 94.44 77 PRO A C 1
ATOM 626 O O . PRO A 1 77 ? -10.002 7.199 25.796 1.00 94.44 77 PRO A O 1
ATOM 629 N N . PRO A 1 78 ? -8.560 6.823 27.486 1.00 95.69 78 PRO A N 1
ATOM 630 C CA . PRO A 1 78 ? -7.914 8.121 27.371 1.00 95.69 78 PRO A CA 1
ATOM 631 C C . PRO A 1 78 ? -7.172 8.250 26.033 1.00 95.69 78 PRO A C 1
ATOM 633 O O . PRO A 1 78 ? -6.700 7.274 25.452 1.00 95.69 78 PRO A O 1
ATOM 636 N N . LEU A 1 79 ? -7.026 9.488 25.550 1.00 94.44 79 LEU A N 1
ATOM 637 C CA . LEU A 1 79 ? -6.399 9.767 24.251 1.00 94.44 79 LEU A CA 1
ATOM 638 C C . LEU A 1 79 ? -4.962 9.225 24.165 1.00 94.44 79 LEU A C 1
ATOM 640 O O . LEU A 1 79 ? -4.575 8.716 23.120 1.00 94.44 79 LEU A O 1
ATOM 644 N N . ALA A 1 80 ? -4.209 9.287 25.267 1.00 94.81 80 ALA A N 1
ATOM 645 C CA . ALA A 1 80 ? -2.839 8.780 25.343 1.00 94.81 80 ALA A CA 1
ATOM 646 C C . ALA A 1 80 ? -2.748 7.262 25.104 1.00 94.81 80 ALA A C 1
ATOM 648 O O . ALA A 1 80 ? -1.798 6.797 24.480 1.00 94.81 80 ALA A O 1
ATOM 649 N N . GLU A 1 81 ? -3.744 6.490 25.549 1.00 95.69 81 GLU A N 1
ATOM 650 C CA . GLU A 1 81 ? -3.786 5.042 25.320 1.00 95.69 81 GLU A CA 1
ATOM 651 C C . GLU A 1 81 ? -4.087 4.726 23.851 1.00 95.69 81 GLU A C 1
ATOM 653 O O . GLU A 1 81 ? -3.424 3.884 23.250 1.00 95.69 81 GLU A O 1
ATOM 658 N N . LEU A 1 82 ? -5.024 5.459 23.238 1.00 94.19 82 LEU A N 1
ATOM 659 C CA . LEU A 1 82 ? -5.328 5.321 21.810 1.00 94.19 82 LEU A CA 1
ATOM 660 C C . LEU A 1 82 ? -4.126 5.709 20.934 1.00 94.19 82 LEU A C 1
ATOM 662 O O . LEU A 1 82 ? -3.833 5.025 19.954 1.00 94.19 82 LEU A O 1
ATOM 666 N N . ASP A 1 83 ? -3.418 6.785 21.287 1.00 95.19 83 ASP A N 1
ATOM 667 C CA . ASP A 1 83 ? -2.183 7.211 20.617 1.00 95.19 83 ASP A CA 1
ATOM 668 C C . ASP A 1 83 ? -1.101 6.122 20.716 1.00 95.19 83 ASP A C 1
ATOM 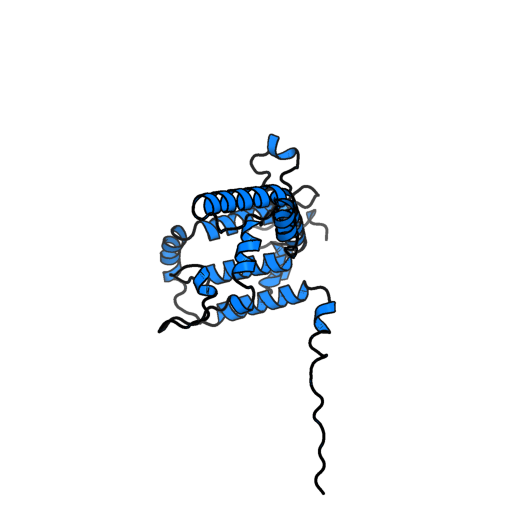670 O O . ASP A 1 83 ? -0.549 5.701 19.694 1.00 95.19 83 ASP A O 1
ATOM 674 N N . ALA A 1 84 ? -0.874 5.578 21.918 1.00 94.50 84 ALA A N 1
ATOM 675 C CA . ALA A 1 84 ? 0.057 4.475 22.140 1.00 94.50 84 ALA A CA 1
ATOM 676 C C . ALA A 1 84 ? -0.318 3.225 21.326 1.00 94.50 84 ALA A C 1
ATOM 678 O O . ALA A 1 84 ? 0.551 2.615 20.699 1.00 94.50 84 ALA A O 1
ATOM 679 N N . GLU A 1 85 ? -1.606 2.878 21.252 1.00 93.50 85 GLU A N 1
ATOM 680 C CA . GLU A 1 85 ? -2.100 1.767 20.433 1.00 93.50 85 GLU A CA 1
ATOM 681 C C . GLU A 1 85 ? -1.767 1.977 18.948 1.00 93.50 85 GLU A C 1
ATOM 683 O O . GLU A 1 85 ? -1.269 1.070 18.275 1.00 93.50 85 GLU A O 1
ATOM 688 N N . PHE A 1 86 ? -1.972 3.188 18.422 1.00 92.38 86 PHE A N 1
ATOM 689 C CA . PHE A 1 86 ? -1.588 3.506 17.050 1.00 92.38 86 PHE A CA 1
ATOM 690 C C . PHE A 1 86 ? -0.064 3.455 16.844 1.00 92.38 86 PHE A C 1
ATOM 692 O O . PHE A 1 86 ? 0.383 3.093 15.751 1.00 92.38 86 PHE A O 1
ATOM 699 N N . ARG A 1 87 ? 0.764 3.725 17.856 1.00 93.19 87 ARG A N 1
ATOM 700 C CA . ARG A 1 87 ? 2.230 3.583 17.750 1.00 93.19 87 ARG A CA 1
ATOM 701 C C . ARG A 1 87 ? 2.713 2.133 17.688 1.00 93.19 87 ARG A C 1
ATOM 703 O O . ARG A 1 87 ? 3.785 1.895 17.140 1.00 93.19 87 ARG A O 1
ATOM 710 N N . LEU A 1 88 ? 1.922 1.155 18.140 1.00 92.62 88 LEU A N 1
ATOM 711 C CA . LEU A 1 88 ? 2.271 -0.276 18.045 1.00 92.62 88 LEU A CA 1
ATOM 712 C C . LEU A 1 88 ? 2.331 -0.801 16.601 1.00 92.62 88 LEU A C 1
ATOM 714 O O . LEU A 1 88 ? 2.799 -1.916 16.344 1.00 92.62 88 LEU A O 1
ATOM 718 N N . PHE A 1 89 ? 1.836 -0.030 15.635 1.00 91.31 89 PHE A N 1
ATOM 719 C CA . PHE A 1 89 ? 1.873 -0.420 14.237 1.00 91.31 89 PHE A CA 1
ATOM 720 C C . PHE A 1 89 ? 3.303 -0.577 13.726 1.00 91.31 89 PHE A C 1
ATOM 722 O O . PHE A 1 89 ? 4.114 0.345 13.759 1.00 91.31 89 PHE A O 1
ATOM 729 N N . LYS A 1 90 ? 3.580 -1.748 13.152 1.00 94.62 90 LYS A N 1
ATOM 730 C CA . LYS A 1 90 ? 4.887 -2.054 12.571 1.00 94.62 90 LYS A CA 1
ATOM 731 C C . LYS A 1 90 ? 5.175 -1.131 11.382 1.00 94.62 90 LYS A C 1
ATOM 733 O O . LYS A 1 90 ? 4.348 -1.127 10.458 1.00 94.62 90 LYS A O 1
ATOM 738 N N . PRO A 1 91 ? 6.340 -0.454 11.345 1.00 95.81 91 PRO A N 1
ATOM 739 C CA . PRO A 1 91 ? 6.745 0.364 10.209 1.00 95.81 91 PRO A CA 1
ATOM 740 C C . PRO A 1 91 ? 6.595 -0.389 8.886 1.00 95.81 91 PRO A C 1
ATOM 742 O O . PRO A 1 91 ? 6.820 -1.601 8.814 1.00 95.81 91 PRO A O 1
ATOM 745 N N . ILE A 1 92 ? 6.157 0.323 7.855 1.00 96.00 92 ILE A N 1
ATOM 746 C CA . ILE A 1 92 ? 6.027 -0.193 6.494 1.00 96.00 92 ILE A CA 1
ATOM 747 C C . ILE A 1 92 ? 7.432 -0.374 5.934 1.00 96.00 92 ILE A C 1
ATOM 749 O O . ILE A 1 92 ? 8.226 0.565 5.952 1.00 96.00 92 ILE A O 1
ATOM 753 N N . LYS A 1 93 ? 7.745 -1.572 5.442 1.00 96.12 93 LYS A N 1
ATOM 754 C CA . LYS A 1 93 ? 9.033 -1.849 4.800 1.00 96.12 93 LYS A CA 1
ATOM 755 C C . LYS A 1 93 ? 8.939 -1.672 3.280 1.00 96.12 93 LYS A C 1
ATOM 757 O O . LYS A 1 93 ? 7.890 -1.974 2.707 1.00 96.12 93 LYS A O 1
ATOM 762 N N . PRO A 1 94 ? 10.039 -1.307 2.594 1.00 95.00 94 PRO A N 1
ATOM 763 C CA . PRO A 1 94 ? 10.042 -1.101 1.141 1.00 95.00 94 PRO A CA 1
ATOM 764 C C . PRO A 1 94 ? 9.503 -2.302 0.351 1.00 95.00 94 PRO A C 1
ATOM 766 O O . PRO A 1 94 ? 8.661 -2.159 -0.533 1.00 95.00 94 PRO A O 1
ATOM 769 N N . HIS A 1 95 ? 9.902 -3.522 0.725 1.00 94.44 95 HIS A N 1
ATOM 770 C CA . HIS A 1 95 ? 9.426 -4.738 0.060 1.00 94.44 95 HIS A CA 1
ATOM 771 C C . HIS A 1 95 ? 7.929 -5.001 0.266 1.00 94.44 95 HIS A C 1
ATOM 773 O O . HIS A 1 95 ? 7.317 -5.686 -0.547 1.00 94.44 95 HIS A O 1
ATOM 779 N N . GLU A 1 96 ? 7.309 -4.501 1.338 1.00 95.88 96 GLU A N 1
ATOM 780 C CA . GLU A 1 96 ? 5.862 -4.640 1.522 1.00 95.88 96 GLU A CA 1
ATOM 781 C C . GLU A 1 96 ? 5.100 -3.787 0.503 1.00 95.88 96 GLU A C 1
ATOM 783 O O . GLU A 1 96 ? 4.078 -4.229 -0.014 1.00 95.88 96 GLU A O 1
ATOM 788 N N . ILE A 1 97 ? 5.627 -2.616 0.141 1.00 94.44 97 ILE A N 1
ATOM 789 C CA . ILE A 1 97 ? 5.051 -1.774 -0.916 1.00 94.44 97 ILE A CA 1
ATOM 790 C C . ILE A 1 97 ? 5.185 -2.471 -2.272 1.00 94.44 97 ILE A C 1
ATOM 792 O O . ILE A 1 97 ? 4.214 -2.544 -3.024 1.00 94.44 97 ILE A O 1
ATOM 796 N N . VAL A 1 98 ? 6.343 -3.077 -2.553 1.00 93.44 98 VAL A N 1
ATOM 797 C CA . VAL A 1 98 ? 6.538 -3.882 -3.771 1.00 93.44 98 VAL A CA 1
ATOM 798 C C . VAL A 1 98 ? 5.536 -5.043 -3.832 1.00 93.44 98 VAL A C 1
ATOM 800 O O . VAL A 1 98 ? 4.946 -5.281 -4.883 1.00 93.44 98 VAL A O 1
ATOM 803 N N . HIS A 1 99 ? 5.254 -5.724 -2.714 1.00 93.56 99 HIS A N 1
ATOM 804 C CA . HIS A 1 99 ? 4.206 -6.753 -2.677 1.00 93.56 99 HIS A CA 1
ATOM 805 C C . HIS A 1 99 ? 2.809 -6.191 -2.938 1.00 93.56 99 HIS A C 1
ATOM 807 O O . HIS A 1 99 ? 2.044 -6.809 -3.672 1.00 93.56 99 HIS A O 1
ATOM 813 N N . VAL A 1 100 ? 2.450 -5.042 -2.355 1.00 94.00 100 VAL A N 1
ATOM 814 C CA . VAL A 1 100 ? 1.165 -4.382 -2.643 1.00 94.00 100 VAL A CA 1
ATOM 815 C C . VAL A 1 100 ? 1.027 -4.152 -4.147 1.00 94.00 100 VAL A C 1
ATOM 817 O O . VAL A 1 100 ? -0.012 -4.470 -4.724 1.00 94.00 100 VAL A O 1
ATOM 820 N N . MET A 1 101 ? 2.094 -3.695 -4.798 1.00 91.31 101 MET A N 1
ATOM 821 C CA . MET A 1 101 ? 2.112 -3.478 -6.242 1.00 91.31 101 MET A CA 1
ATOM 822 C C . MET A 1 101 ? 2.016 -4.763 -7.043 1.00 91.31 101 MET A C 1
ATOM 824 O O . MET A 1 101 ? 1.212 -4.836 -7.968 1.00 91.31 101 MET A O 1
ATOM 828 N N . ALA A 1 102 ? 2.749 -5.798 -6.643 1.00 90.25 102 ALA A N 1
ATOM 829 C CA . ALA A 1 102 ? 2.648 -7.124 -7.235 1.00 90.25 102 ALA A CA 1
ATOM 830 C C . ALA A 1 102 ? 1.214 -7.674 -7.166 1.00 90.25 102 ALA A C 1
ATOM 832 O O . ALA A 1 102 ? 0.697 -8.189 -8.154 1.00 90.25 102 ALA A O 1
ATOM 833 N N . LEU A 1 103 ? 0.541 -7.521 -6.021 1.00 90.62 103 LEU A N 1
ATOM 834 C CA . LEU A 1 103 ? -0.843 -7.960 -5.836 1.00 90.62 103 LEU A CA 1
ATOM 835 C C . LEU A 1 103 ? -1.822 -7.154 -6.700 1.00 90.62 103 LEU A C 1
ATOM 837 O O . LEU A 1 103 ? -2.755 -7.721 -7.269 1.00 90.62 103 LEU A O 1
ATOM 841 N N . LEU A 1 104 ? -1.604 -5.847 -6.849 1.00 89.94 104 LEU A N 1
ATOM 842 C CA . LEU A 1 104 ? -2.415 -5.011 -7.733 1.00 89.94 104 LEU A CA 1
ATOM 843 C C . LEU A 1 104 ? -2.197 -5.345 -9.220 1.00 89.94 104 LEU A C 1
ATOM 845 O O . LEU A 1 104 ? -3.165 -5.388 -9.977 1.00 89.94 104 LEU A O 1
ATOM 849 N N . MET A 1 105 ? -0.963 -5.644 -9.632 1.00 87.25 105 MET A N 1
ATOM 850 C CA . MET A 1 105 ? -0.655 -6.121 -10.986 1.00 87.25 105 MET A CA 1
ATOM 851 C C . MET A 1 105 ? -1.279 -7.495 -11.249 1.00 87.25 105 MET A C 1
ATOM 853 O O . MET A 1 105 ? -1.930 -7.691 -12.272 1.00 87.25 105 MET A O 1
ATOM 857 N N . ALA A 1 106 ? -1.173 -8.427 -10.298 1.00 87.94 106 ALA A N 1
ATOM 858 C CA . ALA A 1 106 ? -1.804 -9.742 -10.394 1.00 87.94 106 ALA A CA 1
ATOM 859 C C . ALA A 1 106 ? -3.330 -9.635 -10.531 1.00 87.94 106 ALA A C 1
ATOM 861 O O . ALA A 1 106 ? -3.925 -10.339 -11.344 1.00 87.94 106 ALA A O 1
ATOM 862 N N . ARG A 1 107 ? -3.961 -8.712 -9.792 1.00 85.88 107 ARG A N 1
ATOM 863 C CA . ARG A 1 107 ? -5.389 -8.388 -9.933 1.00 85.88 107 ARG A CA 1
ATOM 864 C C . ARG A 1 107 ? -5.724 -7.848 -11.328 1.00 85.88 107 ARG A C 1
ATOM 866 O O . ARG A 1 107 ? -6.781 -8.176 -11.854 1.00 85.88 107 ARG A O 1
ATOM 873 N N . ALA A 1 108 ? -4.866 -7.013 -11.913 1.00 84.25 108 ALA A N 1
ATOM 874 C CA . ALA A 1 108 ? -5.087 -6.467 -13.253 1.00 84.25 108 ALA A CA 1
ATOM 875 C C . ALA A 1 108 ? -5.010 -7.550 -14.342 1.00 84.25 108 ALA A C 1
ATOM 877 O O . ALA A 1 108 ? -5.797 -7.521 -15.283 1.00 84.25 108 ALA A O 1
ATOM 878 N N . ILE A 1 109 ? -4.103 -8.519 -14.183 1.00 83.25 109 ILE A N 1
ATOM 879 C CA . ILE A 1 109 ? -3.928 -9.650 -15.108 1.00 83.25 109 ILE A CA 1
ATOM 880 C C . ILE A 1 109 ? -5.054 -10.683 -14.945 1.00 83.25 109 ILE A C 1
ATOM 882 O O . ILE A 1 109 ? -5.566 -11.201 -15.932 1.00 83.25 109 ILE A O 1
ATOM 886 N N . ALA A 1 110 ? -5.452 -10.981 -13.706 1.00 79.94 110 ALA A N 1
ATOM 887 C CA . ALA A 1 110 ? -6.479 -11.968 -13.379 1.00 79.94 110 ALA A CA 1
ATOM 888 C C . ALA A 1 110 ? -7.616 -11.320 -12.565 1.00 79.94 110 ALA A C 1
ATOM 890 O O . ALA A 1 110 ? -7.664 -11.466 -11.338 1.00 79.94 110 ALA A O 1
ATOM 891 N N . PRO A 1 111 ? -8.532 -10.580 -13.217 1.00 77.06 111 PRO A N 1
ATOM 892 C CA . PRO A 1 111 ? -9.583 -9.855 -12.518 1.00 77.06 111 PRO A CA 1
ATOM 893 C C . PRO A 1 111 ? -10.640 -10.802 -11.935 1.00 77.06 111 PRO A C 1
ATOM 895 O O . PRO A 1 111 ? -11.232 -11.614 -12.643 1.00 77.06 111 PRO A O 1
ATOM 898 N N . VAL A 1 112 ? -10.942 -10.639 -10.644 1.00 77.19 112 VAL A N 1
ATOM 899 C CA . VAL A 1 112 ? -12.089 -11.280 -9.979 1.00 77.19 112 VAL A CA 1
ATOM 900 C C . VAL A 1 112 ? -13.274 -10.311 -9.981 1.00 77.19 112 VAL A C 1
ATOM 902 O O . VAL A 1 112 ? -13.165 -9.187 -9.479 1.00 77.19 112 VAL A O 1
ATOM 905 N N . ARG A 1 113 ? -14.411 -10.742 -10.548 1.00 75.19 113 ARG A N 1
ATOM 906 C CA . ARG A 1 113 ? -15.624 -9.912 -10.723 1.00 75.19 113 ARG A CA 1
ATOM 907 C C . ARG A 1 113 ? -16.206 -9.419 -9.395 1.00 75.19 113 ARG A C 1
ATOM 909 O O . ARG A 1 113 ? -16.725 -8.310 -9.336 1.00 75.19 113 ARG A O 1
ATOM 916 N N . ASP A 1 114 ? -16.015 -10.193 -8.333 1.00 78.44 114 ASP A N 1
ATOM 917 C CA . ASP A 1 114 ? -16.582 -9.950 -7.002 1.00 78.44 114 ASP A CA 1
ATOM 918 C C . ASP A 1 114 ? -15.726 -9.018 -6.123 1.00 78.44 114 ASP A C 1
ATOM 920 O O . ASP A 1 114 ? -15.981 -8.842 -4.930 1.00 78.44 114 ASP A O 1
ATOM 924 N N . GLY A 1 115 ? -14.691 -8.401 -6.702 1.00 79.50 115 GLY A N 1
ATOM 925 C CA . GLY A 1 115 ? -13.911 -7.349 -6.057 1.00 79.50 115 GLY A CA 1
ATOM 926 C C . GLY A 1 115 ? -12.573 -7.798 -5.467 1.00 79.50 115 GLY A C 1
ATOM 927 O O . GLY A 1 115 ? -12.130 -8.935 -5.589 1.00 79.50 115 GLY A O 1
ATOM 928 N N . LEU A 1 116 ? -11.858 -6.838 -4.871 1.00 84.56 116 LEU A N 1
ATOM 929 C CA . LEU A 1 116 ? -10.470 -7.012 -4.415 1.00 84.56 116 LEU A CA 1
ATOM 930 C C . LEU A 1 116 ? -10.343 -7.941 -3.209 1.00 84.56 116 LEU A C 1
ATOM 932 O O . LEU A 1 116 ? -9.420 -8.746 -3.140 1.00 84.56 116 LEU A O 1
ATOM 936 N N . SER A 1 117 ? -11.303 -7.876 -2.293 1.00 86.19 117 SER A N 1
ATOM 937 C CA . SER A 1 117 ? -11.329 -8.693 -1.079 1.00 86.19 117 SER A CA 1
ATOM 938 C C . SER A 1 117 ? -11.370 -10.195 -1.367 1.00 86.19 117 SER A C 1
ATOM 940 O O . SER A 1 117 ? -10.808 -10.974 -0.598 1.00 86.19 117 SER A O 1
ATOM 942 N N . LYS A 1 118 ? -11.983 -10.610 -2.482 1.00 87.62 118 LYS A N 1
ATOM 943 C CA . LYS A 1 118 ? -12.153 -12.022 -2.850 1.00 87.62 118 LYS A CA 1
ATOM 944 C C . LYS A 1 118 ? -10.840 -12.721 -3.191 1.00 87.62 118 LYS A C 1
ATOM 946 O O . LYS A 1 118 ? -10.726 -13.920 -2.975 1.00 87.62 118 LYS A O 1
ATOM 951 N N . HIS A 1 119 ? -9.792 -11.980 -3.549 1.00 87.31 119 HIS A N 1
ATOM 952 C CA . HIS A 1 119 ? -8.450 -12.554 -3.672 1.00 87.31 119 HIS A CA 1
ATOM 953 C C . HIS A 1 119 ? -7.853 -13.045 -2.335 1.00 87.31 119 HIS A C 1
ATOM 955 O O . HIS A 1 119 ? -6.875 -13.794 -2.345 1.00 87.31 119 HIS A O 1
ATOM 961 N N . TRP A 1 120 ? -8.440 -12.670 -1.190 1.00 92.12 120 TRP A N 1
ATOM 962 C CA . TRP A 1 120 ? -8.110 -13.205 0.138 1.00 92.12 120 TRP A CA 1
ATOM 963 C C . TRP A 1 120 ? -9.123 -14.228 0.663 1.00 92.12 120 TRP A C 1
ATOM 965 O O . TRP A 1 120 ? -8.970 -14.676 1.801 1.00 92.12 120 TRP A O 1
ATOM 975 N N . ALA A 1 121 ? -10.142 -14.597 -0.122 1.00 88.25 121 ALA A N 1
ATOM 976 C CA . ALA A 1 121 ? -11.132 -15.584 0.294 1.00 88.25 121 ALA A CA 1
ATOM 977 C C . ALA A 1 121 ? -10.445 -16.905 0.658 1.00 88.25 121 ALA A C 1
ATOM 979 O O . ALA A 1 121 ? -9.604 -17.407 -0.086 1.00 88.25 121 ALA A O 1
ATOM 980 N N . THR A 1 122 ? -10.781 -17.445 1.827 1.00 84.81 122 THR A N 1
ATOM 981 C CA . THR A 1 122 ? -10.249 -18.720 2.319 1.00 84.81 122 THR A CA 1
ATOM 982 C C . THR A 1 122 ? -11.163 -19.892 2.006 1.00 84.81 122 THR A C 1
ATOM 984 O O . THR A 1 122 ? -10.729 -21.024 2.148 1.00 84.81 122 THR A O 1
ATOM 987 N N . SER A 1 123 ? -12.405 -19.649 1.608 1.00 82.00 123 SER A N 1
ATOM 988 C CA . SER A 1 123 ? -13.332 -20.680 1.155 1.00 82.00 123 SER A CA 1
ATOM 989 C C . SER A 1 123 ? -13.359 -20.733 -0.368 1.00 82.00 123 SER A C 1
ATOM 991 O O . SER A 1 123 ? -13.149 -19.720 -1.039 1.00 82.00 123 SER A O 1
ATOM 993 N N . GLU A 1 124 ? -13.611 -21.926 -0.885 1.00 80.75 124 GLU A N 1
ATOM 994 C CA . GLU A 1 124 ? -14.053 -22.125 -2.263 1.00 80.75 124 GLU A CA 1
ATOM 995 C C . GLU A 1 124 ? -15.569 -21.902 -2.305 1.00 80.75 124 GLU A C 1
ATOM 997 O O . GLU A 1 124 ? -16.258 -22.157 -1.315 1.00 80.75 124 GLU A O 1
ATOM 1002 N N . ASP A 1 125 ? -16.072 -21.356 -3.409 1.00 76.25 125 ASP A N 1
ATOM 1003 C CA . ASP A 1 125 ? -17.495 -21.054 -3.602 1.00 76.25 125 ASP A CA 1
ATOM 1004 C C . ASP A 1 125 ? -17.940 -21.643 -4.945 1.00 76.25 125 ASP A C 1
ATOM 1006 O O . ASP A 1 125 ? -17.743 -21.049 -6.009 1.00 76.25 125 ASP A O 1
ATOM 1010 N N . GLY A 1 126 ? -18.430 -22.886 -4.907 1.00 81.25 126 GLY A N 1
ATOM 1011 C CA . GLY A 1 126 ? -18.744 -23.670 -6.101 1.00 81.25 126 GLY A CA 1
ATOM 1012 C C . GLY A 1 126 ? -17.528 -23.826 -7.019 1.00 81.25 126 GLY A C 1
ATOM 1013 O O . GLY A 1 126 ? -16.514 -24.399 -6.633 1.00 81.25 126 GLY A O 1
ATOM 1014 N N . ALA A 1 127 ? -17.625 -23.295 -8.239 1.00 77.19 127 ALA A N 1
ATOM 1015 C CA . ALA A 1 127 ? -16.538 -23.311 -9.220 1.00 77.19 127 ALA A CA 1
ATOM 1016 C C . ALA A 1 127 ? -15.467 -22.220 -8.990 1.00 77.19 127 ALA A C 1
ATOM 1018 O O . ALA A 1 127 ? -14.507 -22.132 -9.759 1.00 77.19 127 ALA A O 1
ATOM 1019 N N . VAL A 1 128 ? -15.621 -21.359 -7.975 1.00 71.38 128 VAL A N 1
ATOM 1020 C CA . VAL A 1 128 ? -14.673 -20.277 -7.678 1.00 71.38 128 VAL A CA 1
ATOM 1021 C C . VAL A 1 128 ? -13.576 -20.783 -6.732 1.00 71.38 128 VAL A C 1
ATOM 1023 O O . VAL A 1 128 ? -13.869 -21.126 -5.582 1.00 71.38 128 VAL A O 1
ATOM 1026 N N . PRO A 1 129 ? -12.303 -20.795 -7.171 1.00 74.94 129 PRO A N 1
ATOM 1027 C CA . PRO A 1 129 ? -11.203 -21.275 -6.348 1.00 74.94 129 PRO A CA 1
ATOM 1028 C C . PRO A 1 129 ? -10.865 -20.298 -5.216 1.00 74.94 129 PRO A C 1
ATOM 1030 O O . PRO A 1 129 ? -11.114 -19.091 -5.294 1.00 74.94 129 PRO A O 1
ATOM 1033 N N . ARG A 1 130 ? -10.207 -20.824 -4.177 1.00 83.81 130 ARG A N 1
ATOM 1034 C CA . ARG A 1 130 ? -9.695 -20.040 -3.048 1.00 83.81 130 ARG A CA 1
ATOM 1035 C C . ARG A 1 130 ? -8.766 -18.914 -3.520 1.00 83.81 130 ARG A C 1
ATOM 1037 O O . ARG A 1 130 ? -7.911 -19.097 -4.387 1.00 83.81 130 ARG A O 1
ATOM 1044 N N . GLY A 1 131 ? -8.861 -17.763 -2.859 1.00 84.75 131 GLY A N 1
ATOM 1045 C CA . GLY A 1 131 ? -7.964 -16.636 -3.074 1.00 84.75 131 GLY A CA 1
ATOM 1046 C C . GLY A 1 131 ? -6.503 -16.949 -2.720 1.00 84.75 131 GLY A C 1
ATOM 1047 O O . GLY A 1 131 ? -6.197 -17.610 -1.724 1.00 84.75 131 GLY A O 1
ATOM 1048 N N . THR A 1 132 ? -5.570 -16.437 -3.523 1.00 88.00 132 THR A N 1
ATOM 1049 C CA . THR A 1 132 ? -4.129 -16.700 -3.372 1.00 88.00 132 THR A CA 1
ATOM 1050 C C . THR A 1 132 ? -3.380 -15.616 -2.595 1.00 88.00 132 THR A C 1
ATOM 1052 O O . THR A 1 132 ? -2.275 -15.868 -2.112 1.00 88.00 132 THR A O 1
ATOM 1055 N N . PHE A 1 133 ? -3.961 -14.425 -2.407 1.00 91.81 133 PHE A N 1
ATOM 1056 C CA . PHE A 1 133 ? -3.225 -13.262 -1.887 1.00 91.81 133 PHE A CA 1
ATOM 1057 C C . PHE A 1 133 ? -2.776 -13.443 -0.437 1.00 91.81 133 PHE A C 1
ATOM 1059 O O . PHE A 1 133 ? -1.717 -12.948 -0.051 1.00 91.81 133 PHE A O 1
ATOM 1066 N N . SER A 1 134 ? -3.520 -14.232 0.344 1.00 92.00 134 SER A N 1
ATOM 1067 C CA . SER A 1 134 ? -3.185 -14.582 1.730 1.00 92.00 134 SER A CA 1
ATOM 1068 C C . SER A 1 134 ? -1.812 -15.246 1.894 1.00 92.00 134 SER A C 1
ATOM 1070 O O . SER A 1 134 ? -1.278 -15.222 3.004 1.00 92.00 134 SER A O 1
ATOM 1072 N N . ARG A 1 135 ? -1.243 -15.827 0.824 1.00 90.94 135 ARG A N 1
ATOM 1073 C CA . ARG A 1 135 ? 0.110 -16.413 0.818 1.00 90.94 135 ARG A CA 1
ATOM 1074 C C . ARG A 1 135 ? 1.220 -15.356 0.837 1.00 90.94 135 ARG A C 1
ATOM 1076 O O . ARG A 1 135 ? 2.316 -15.650 1.301 1.00 90.94 135 ARG A O 1
ATOM 1083 N N . TYR A 1 136 ? 0.931 -14.149 0.355 1.00 91.25 136 TYR A N 1
ATOM 1084 C CA . TYR A 1 136 ? 1.913 -13.078 0.165 1.00 91.25 136 TYR A CA 1
ATOM 1085 C C . TYR A 1 136 ? 1.736 -11.951 1.179 1.00 91.25 136 TYR A C 1
ATOM 1087 O O . TYR A 1 136 ? 2.704 -11.473 1.762 1.00 91.25 136 TYR A O 1
ATOM 1095 N N . MET A 1 137 ? 0.493 -11.543 1.438 1.00 94.88 137 MET A N 1
ATOM 1096 C CA . MET A 1 137 ? 0.184 -10.501 2.413 1.00 94.88 137 MET A CA 1
ATOM 1097 C C . MET A 1 137 ? -1.214 -10.711 2.987 1.00 94.88 137 MET A C 1
ATOM 1099 O O . MET A 1 137 ? -2.141 -11.063 2.265 1.00 94.88 137 MET A O 1
ATOM 1103 N N . LYS A 1 138 ? -1.406 -10.469 4.288 1.00 95.12 138 LYS A N 1
ATOM 1104 C CA . LYS A 1 138 ? -2.747 -10.479 4.894 1.00 95.12 138 LYS A CA 1
ATOM 1105 C C . LYS A 1 138 ? -3.542 -9.251 4.450 1.00 95.12 138 LYS A C 1
ATOM 1107 O O . LYS A 1 138 ? -2.992 -8.153 4.398 1.00 95.12 138 LYS A O 1
ATOM 1112 N N . ARG A 1 139 ? -4.850 -9.421 4.234 1.00 94.56 139 ARG A N 1
ATOM 1113 C CA . ARG A 1 139 ? -5.759 -8.346 3.805 1.00 94.56 139 ARG A CA 1
ATOM 1114 C C . ARG A 1 139 ? -5.656 -7.092 4.680 1.00 94.56 139 ARG A C 1
ATOM 1116 O O . ARG A 1 139 ? -5.464 -6.006 4.154 1.00 94.56 139 ARG A O 1
ATOM 1123 N N . ALA A 1 140 ? -5.682 -7.253 6.003 1.00 93.12 140 ALA A N 1
ATOM 1124 C CA . ALA A 1 140 ? -5.577 -6.129 6.936 1.00 93.12 140 ALA A CA 1
ATOM 1125 C C . ALA A 1 140 ? -4.252 -5.351 6.794 1.00 93.12 140 ALA A C 1
ATOM 1127 O O . ALA A 1 140 ? -4.238 -4.128 6.893 1.00 93.12 140 ALA A O 1
ATOM 1128 N N . ARG A 1 141 ? -3.133 -6.040 6.515 1.00 95.75 141 ARG A N 1
ATOM 1129 C CA . ARG A 1 141 ? -1.836 -5.380 6.284 1.00 95.75 141 ARG A CA 1
ATOM 1130 C C . ARG A 1 141 ? -1.822 -4.637 4.948 1.00 95.75 141 ARG A C 1
ATOM 1132 O O . ARG A 1 141 ? -1.330 -3.517 4.908 1.00 95.75 141 ARG A O 1
ATOM 1139 N N . PHE A 1 142 ? -2.410 -5.216 3.900 1.00 94.81 142 PHE A N 1
ATOM 1140 C CA .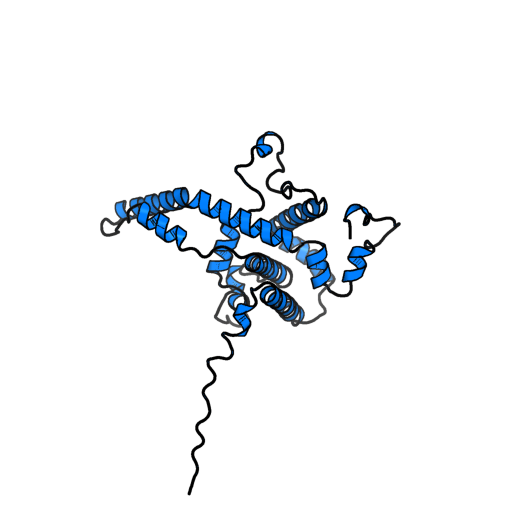 PHE A 1 142 ? -2.580 -4.558 2.601 1.00 94.81 142 PHE A CA 1
ATOM 1141 C C . PHE A 1 142 ? -3.418 -3.276 2.720 1.00 94.81 142 PHE A C 1
ATOM 1143 O O . PHE A 1 142 ? -2.999 -2.214 2.260 1.00 94.81 142 PHE A O 1
ATOM 1150 N N . GLU A 1 143 ? -4.578 -3.352 3.377 1.00 91.62 143 GLU A N 1
ATOM 1151 C CA . GLU A 1 143 ? -5.463 -2.201 3.604 1.00 91.62 143 GLU A CA 1
ATOM 1152 C C . GLU A 1 143 ? -4.768 -1.121 4.446 1.00 91.62 143 GLU A C 1
ATOM 1154 O O . GLU A 1 143 ? -4.868 0.065 4.143 1.00 91.62 143 GLU A O 1
ATOM 1159 N N . ALA A 1 144 ? -3.990 -1.518 5.458 1.00 90.12 144 ALA A N 1
ATOM 1160 C CA . ALA A 1 144 ? -3.224 -0.568 6.252 1.00 90.12 144 ALA A CA 1
ATOM 1161 C C . ALA A 1 144 ? -2.122 0.131 5.440 1.00 90.12 144 ALA A C 1
ATOM 1163 O O . ALA A 1 144 ? -2.019 1.352 5.498 1.00 90.12 144 ALA A O 1
ATOM 1164 N N . ILE A 1 145 ? -1.318 -0.605 4.665 1.00 92.31 145 ILE A N 1
ATOM 1165 C CA . ILE A 1 145 ? -0.252 -0.007 3.841 1.00 92.31 145 ILE A CA 1
ATOM 1166 C C . ILE A 1 145 ? -0.850 0.937 2.797 1.00 92.31 145 ILE A C 1
ATOM 1168 O O . ILE A 1 145 ? -0.398 2.067 2.661 1.00 92.31 145 ILE A O 1
ATOM 1172 N N . THR A 1 146 ? -1.900 0.507 2.094 1.00 91.19 146 THR A N 1
ATOM 1173 C CA . THR A 1 146 ? -2.548 1.328 1.057 1.00 91.19 146 THR A CA 1
ATOM 1174 C C . THR A 1 146 ? -3.227 2.580 1.614 1.00 91.19 146 THR A C 1
ATOM 1176 O O . THR A 1 146 ? -3.324 3.575 0.897 1.00 91.19 146 THR A O 1
ATOM 1179 N N . ARG A 1 147 ? -3.656 2.573 2.885 1.00 87.81 147 ARG A N 1
ATOM 1180 C CA . ARG A 1 147 ? -4.192 3.758 3.575 1.00 87.81 147 ARG A CA 1
ATOM 1181 C C . ARG A 1 147 ? -3.129 4.826 3.844 1.00 87.81 147 ARG A C 1
ATOM 1183 O O . ARG A 1 147 ? -3.450 6.005 3.756 1.00 87.81 147 ARG A O 1
ATOM 1190 N N . PHE A 1 148 ? -1.905 4.426 4.186 1.00 88.19 148 PHE A N 1
ATOM 1191 C CA . PHE A 1 148 ? -0.817 5.347 4.554 1.00 88.19 148 PHE A CA 1
ATOM 1192 C C . PHE A 1 148 ? 0.199 5.576 3.433 1.00 88.19 148 PHE A C 1
ATOM 1194 O O . PHE A 1 148 ? 1.212 6.226 3.664 1.00 88.19 148 PHE A O 1
ATOM 1201 N N . LEU A 1 149 ? -0.055 5.035 2.239 1.00 89.62 149 LEU A N 1
ATOM 1202 C CA . LEU A 1 149 ? 0.863 5.124 1.112 1.00 89.62 149 LEU A CA 1
ATOM 1203 C C . LEU A 1 149 ? 1.070 6.585 0.703 1.00 89.62 149 LEU A C 1
ATOM 1205 O O . LEU A 1 149 ? 0.122 7.273 0.315 1.00 89.62 149 LEU A O 1
ATOM 1209 N N . HIS A 1 150 ? 2.318 7.035 0.777 1.00 84.44 150 HIS A N 1
ATOM 1210 C CA . HIS A 1 150 ? 2.694 8.417 0.545 1.00 84.44 150 HIS A CA 1
ATOM 1211 C C . HIS A 1 150 ? 4.025 8.528 -0.205 1.00 84.44 150 HIS A C 1
ATOM 1213 O O . HIS A 1 150 ? 4.921 7.714 0.007 1.00 84.44 150 HIS A O 1
ATOM 1219 N N . PHE A 1 151 ? 4.131 9.514 -1.102 1.00 81.06 151 PHE A N 1
ATOM 1220 C CA . PHE A 1 151 ? 5.261 9.645 -2.034 1.00 81.06 151 PHE A CA 1
ATOM 1221 C C . PHE A 1 151 ? 6.256 10.734 -1.656 1.00 81.06 151 PHE A C 1
ATOM 1223 O O . PHE A 1 151 ? 7.436 10.572 -1.935 1.00 81.06 151 PHE A O 1
ATOM 1230 N N . ASN A 1 152 ? 5.786 11.822 -1.041 1.00 74.56 152 ASN A N 1
ATOM 1231 C CA . ASN A 1 152 ? 6.582 13.022 -0.789 1.00 74.56 152 ASN A CA 1
ATOM 1232 C C . ASN A 1 152 ? 6.272 13.628 0.565 1.00 74.56 152 ASN A C 1
ATOM 1234 O O . ASN A 1 152 ? 5.176 13.463 1.076 1.00 74.56 152 ASN A O 1
ATOM 1238 N N . ASN A 1 153 ? 7.188 14.425 1.099 1.00 73.50 153 ASN A N 1
ATOM 1239 C CA . ASN A 1 153 ? 6.942 15.102 2.359 1.00 73.50 153 ASN A CA 1
ATOM 1240 C C . ASN A 1 153 ? 5.833 16.168 2.216 1.00 73.50 153 ASN A C 1
ATOM 1242 O O . ASN A 1 153 ? 5.964 17.113 1.431 1.00 73.50 153 ASN A O 1
ATOM 1246 N N . ASN A 1 154 ? 4.760 16.042 3.003 1.00 64.12 154 ASN A N 1
ATOM 1247 C CA . ASN A 1 154 ? 3.674 17.030 3.052 1.00 64.12 154 ASN A CA 1
ATOM 1248 C C . ASN A 1 154 ? 4.061 18.325 3.779 1.00 64.12 154 ASN A C 1
ATOM 1250 O O . ASN A 1 154 ? 3.386 19.331 3.591 1.00 64.12 154 ASN A O 1
ATOM 1254 N N . GLU A 1 155 ? 5.117 18.312 4.594 1.00 65.38 155 GLU A N 1
ATOM 1255 C CA . GLU A 1 155 ? 5.577 19.484 5.355 1.00 65.38 155 GLU A CA 1
ATOM 1256 C C . GLU A 1 155 ? 6.613 20.327 4.597 1.00 65.38 155 GLU A C 1
ATOM 1258 O O . GLU A 1 155 ? 7.111 21.324 5.114 1.00 65.38 155 GLU A O 1
ATOM 1263 N N . ALA A 1 156 ? 6.973 19.941 3.371 1.00 63.81 156 ALA A N 1
ATOM 1264 C CA . ALA A 1 156 ? 7.867 20.753 2.557 1.00 63.81 156 ALA A CA 1
ATOM 1265 C C . ALA A 1 156 ? 7.196 22.083 2.178 1.00 63.81 156 ALA A C 1
ATOM 1267 O O . ALA A 1 156 ? 5.997 22.124 1.925 1.00 63.81 156 ALA A O 1
ATOM 1268 N N . ALA A 1 157 ? 7.975 23.163 2.074 1.00 55.66 157 ALA A N 1
ATOM 1269 C CA . ALA A 1 157 ? 7.477 24.496 1.705 1.00 55.66 157 ALA A CA 1
ATOM 1270 C C . ALA A 1 157 ? 7.091 24.635 0.212 1.00 55.66 157 ALA A C 1
ATOM 1272 O O . ALA A 1 157 ? 6.488 25.622 -0.203 1.00 55.66 157 ALA A O 1
ATOM 1273 N N . GLN A 1 158 ? 7.423 23.640 -0.611 1.00 58.19 158 GLN A N 1
ATOM 1274 C CA . GLN A 1 158 ? 7.294 23.659 -2.073 1.00 58.19 158 GLN A CA 1
ATOM 1275 C C . GLN A 1 158 ? 5.876 23.488 -2.682 1.00 58.19 158 GLN A C 1
ATOM 1277 O O . GLN A 1 158 ? 5.698 23.900 -3.831 1.00 58.19 158 GLN A O 1
ATOM 1282 N N . PRO A 1 159 ? 4.828 22.993 -1.979 1.00 58.44 159 PRO A N 1
ATOM 1283 C CA . PRO A 1 159 ? 3.460 22.937 -2.503 1.00 58.44 159 PRO A CA 1
ATOM 1284 C C . PRO A 1 159 ? 2.868 24.301 -2.875 1.00 58.44 159 PRO A C 1
ATOM 1286 O O . PRO A 1 159 ? 1.903 24.350 -3.633 1.00 58.44 159 PRO A O 1
ATOM 1289 N N . VAL A 1 160 ? 3.415 25.401 -2.339 1.00 58.50 160 VAL A N 1
ATOM 1290 C CA . VAL A 1 160 ? 2.907 26.765 -2.568 1.00 58.50 160 VAL A CA 1
ATOM 1291 C C . VAL A 1 160 ? 3.030 27.166 -4.042 1.00 58.50 160 VAL A C 1
ATOM 1293 O O . VAL A 1 160 ? 2.147 27.838 -4.568 1.00 58.50 160 VAL A O 1
ATOM 1296 N N . ASN A 1 161 ? 4.070 26.682 -4.730 1.00 62.28 161 ASN A N 1
ATOM 1297 C CA . ASN A 1 161 ? 4.372 27.058 -6.114 1.00 62.28 161 ASN A CA 1
ATOM 1298 C C . ASN A 1 161 ? 4.251 25.892 -7.110 1.00 62.28 161 ASN A C 1
ATOM 1300 O O . ASN A 1 161 ? 4.349 26.108 -8.317 1.00 62.28 161 ASN A O 1
ATOM 1304 N N . ASP A 1 162 ? 4.010 24.664 -6.636 1.00 62.09 162 ASP A N 1
ATOM 1305 C CA . ASP A 1 162 ? 3.913 23.474 -7.481 1.00 62.09 162 ASP A CA 1
ATOM 1306 C C . ASP A 1 162 ? 2.671 22.622 -7.181 1.00 62.09 162 ASP A C 1
ATOM 1308 O O . ASP A 1 162 ? 2.621 21.833 -6.234 1.00 62.09 162 ASP A O 1
ATOM 1312 N N . LYS A 1 163 ? 1.676 22.705 -8.072 1.00 66.31 163 LYS A N 1
ATOM 1313 C CA . LYS A 1 163 ? 0.436 21.913 -7.988 1.00 66.31 163 LYS A CA 1
ATOM 1314 C C . LYS A 1 163 ? 0.673 20.403 -8.144 1.00 66.31 163 LYS A C 1
ATOM 1316 O O . LYS A 1 163 ? -0.180 19.618 -7.732 1.00 66.31 163 LYS A O 1
ATOM 1321 N N . ALA A 1 164 ? 1.803 19.986 -8.725 1.00 62.03 164 ALA A N 1
ATOM 1322 C CA . ALA A 1 164 ? 2.169 18.583 -8.917 1.00 62.03 164 ALA A CA 1
ATOM 1323 C C . ALA A 1 164 ? 3.120 18.046 -7.828 1.00 62.03 164 ALA A C 1
ATOM 1325 O O . ALA A 1 164 ? 3.571 16.905 -7.927 1.00 62.03 164 ALA A O 1
ATOM 1326 N N . TRP A 1 165 ? 3.374 18.814 -6.760 1.00 64.25 165 TRP A N 1
ATOM 1327 C CA . TRP A 1 165 ? 4.331 18.469 -5.702 1.00 64.25 165 TRP A CA 1
ATOM 1328 C C . TRP A 1 165 ? 4.155 17.046 -5.157 1.00 64.25 165 TRP A C 1
ATOM 1330 O O . TRP A 1 165 ? 5.117 16.311 -4.971 1.00 64.25 165 TRP A O 1
ATOM 1340 N N . LYS A 1 166 ? 2.909 16.603 -4.961 1.00 60.03 166 LYS A N 1
ATOM 1341 C CA . LYS A 1 166 ? 2.587 15.281 -4.389 1.00 60.03 166 LYS A CA 1
ATOM 1342 C C . LYS A 1 166 ? 2.985 14.085 -5.264 1.00 60.03 166 LYS A C 1
ATOM 1344 O O . LYS A 1 166 ? 2.979 12.964 -4.768 1.00 60.03 166 LYS A O 1
ATOM 1349 N N . ILE A 1 167 ? 3.292 14.308 -6.542 1.00 60.03 167 ILE A N 1
ATOM 1350 C CA . ILE A 1 167 ? 3.710 13.268 -7.499 1.00 60.03 167 ILE A CA 1
ATOM 1351 C C . ILE A 1 167 ? 5.118 13.509 -8.056 1.00 60.03 167 ILE A C 1
ATOM 1353 O O . ILE A 1 167 ? 5.579 12.747 -8.905 1.00 60.03 167 ILE A O 1
ATOM 1357 N N . ARG A 1 168 ? 5.796 14.567 -7.605 1.00 60.53 168 ARG A N 1
ATOM 1358 C CA . ARG A 1 168 ? 7.146 14.918 -8.037 1.00 60.53 168 ARG A CA 1
ATOM 1359 C C . ARG A 1 168 ? 8.150 14.131 -7.198 1.00 60.53 168 ARG A C 1
ATOM 1361 O O . ARG A 1 168 ? 8.156 14.320 -5.994 1.00 60.53 168 ARG A O 1
ATOM 1368 N N . GLY A 1 169 ? 8.950 13.233 -7.776 1.00 52.31 169 GLY A N 1
ATOM 1369 C CA . GLY A 1 169 ? 10.002 12.539 -7.014 1.00 52.31 169 GLY A CA 1
ATOM 1370 C C . GLY A 1 169 ? 10.851 13.572 -6.274 1.00 52.31 169 GLY A C 1
ATOM 1371 O O . GLY A 1 169 ? 11.273 14.552 -6.889 1.00 52.31 169 GLY A O 1
ATOM 1372 N N . GLY A 1 170 ? 10.951 13.456 -4.949 1.00 47.16 170 GLY A N 1
ATOM 1373 C CA . GLY A 1 170 ? 11.435 14.576 -4.151 1.00 47.16 170 GLY A CA 1
ATOM 1374 C C . GLY A 1 170 ? 12.872 14.992 -4.499 1.00 47.16 170 GLY A C 1
ATOM 1375 O O . GLY A 1 170 ? 13.651 14.248 -5.090 1.00 47.16 170 GLY A O 1
ATOM 1376 N N . GLU A 1 171 ? 13.249 16.199 -4.100 1.00 43.16 171 GLU A N 1
ATOM 1377 C CA . GLU A 1 171 ? 14.571 16.751 -4.390 1.00 43.16 171 GLU A CA 1
ATOM 1378 C C . GLU A 1 171 ? 15.701 15.928 -3.761 1.00 43.16 171 GLU A C 1
ATOM 1380 O O . GLU A 1 171 ? 15.853 15.880 -2.544 1.00 43.16 171 GLU A O 1
ATOM 1385 N N . GLN A 1 172 ? 16.458 15.246 -4.616 1.00 38.16 172 GLN A N 1
ATOM 1386 C CA . GLN A 1 172 ? 17.920 15.212 -4.702 1.00 38.16 172 GLN A CA 1
ATOM 1387 C C . GLN A 1 172 ? 18.238 14.528 -6.040 1.00 38.16 172 GLN A C 1
ATOM 1389 O O . GLN A 1 172 ? 17.554 13.591 -6.438 1.00 38.16 172 GLN A O 1
ATOM 1394 N N . GLY A 1 173 ? 19.162 15.102 -6.809 1.00 37.69 173 GLY A N 1
ATOM 1395 C CA . GLY A 1 173 ? 19.193 14.965 -8.264 1.00 37.69 173 GLY A CA 1
ATOM 1396 C C . GLY A 1 173 ? 19.329 13.536 -8.790 1.00 37.69 173 GLY A C 1
ATOM 1397 O O . GLY A 1 173 ? 20.412 12.976 -8.773 1.00 37.69 173 GLY A O 1
ATOM 1398 N N . GLU A 1 174 ? 18.250 13.014 -9.370 1.00 40.75 174 GLU A N 1
ATOM 1399 C CA . GLU A 1 174 ? 18.283 12.024 -10.447 1.00 40.75 174 GLU A CA 1
ATOM 1400 C C . GLU A 1 174 ? 16.948 12.097 -11.211 1.00 40.75 174 GLU A C 1
ATOM 1402 O O . GLU A 1 174 ? 15.887 11.714 -10.719 1.00 40.75 174 GLU A O 1
ATOM 1407 N N . LEU A 1 175 ? 16.981 12.617 -12.443 1.00 43.84 175 LEU A N 1
ATOM 1408 C CA . LEU A 1 175 ? 15.808 12.813 -13.316 1.00 43.84 175 LEU A CA 1
ATOM 1409 C C . LEU A 1 175 ? 15.056 11.504 -13.660 1.00 43.84 175 LEU A C 1
ATOM 1411 O O . LEU A 1 175 ? 13.950 11.552 -14.197 1.00 43.84 175 LEU A O 1
ATOM 1415 N N . ASN A 1 176 ? 15.601 10.345 -13.283 1.00 44.62 176 ASN A N 1
ATOM 1416 C CA . ASN A 1 176 ? 14.969 9.031 -13.417 1.00 44.62 176 ASN A CA 1
ATOM 1417 C C . ASN A 1 176 ? 13.859 8.773 -12.378 1.00 44.62 176 ASN A C 1
ATOM 1419 O O . ASN A 1 176 ? 12.994 7.927 -12.598 1.00 44.62 176 ASN A O 1
ATOM 1423 N N . GLU A 1 177 ? 13.823 9.511 -11.262 1.00 44.41 177 GLU A N 1
ATOM 1424 C CA . GLU A 1 177 ? 12.768 9.354 -10.247 1.00 44.41 177 GLU A CA 1
ATOM 1425 C C . GLU A 1 177 ? 11.446 10.034 -10.681 1.00 44.41 177 GLU A C 1
ATOM 1427 O O . GLU A 1 177 ? 10.351 9.596 -10.316 1.00 44.41 177 GLU A O 1
ATOM 1432 N N . TYR A 1 178 ? 11.526 11.053 -11.550 1.00 39.25 178 TYR A N 1
ATOM 1433 C CA . TYR A 1 178 ? 10.387 11.849 -12.033 1.00 39.25 178 TYR A CA 1
ATOM 1434 C C . TYR A 1 178 ? 9.436 11.075 -12.960 1.00 39.25 178 TYR A C 1
ATOM 1436 O O . TYR A 1 178 ? 8.210 11.176 -12.830 1.00 39.25 178 TYR A O 1
ATOM 1444 N N . THR A 1 179 ? 9.970 10.275 -13.884 1.00 45.44 179 THR A N 1
ATOM 1445 C CA . THR A 1 179 ? 9.169 9.389 -14.748 1.00 45.44 179 THR A CA 1
ATOM 1446 C C . THR A 1 179 ? 8.564 8.244 -13.941 1.00 45.44 179 THR A C 1
ATOM 1448 O O . THR A 1 179 ? 7.412 7.878 -14.153 1.00 45.44 179 THR A O 1
ATOM 1451 N N . SER A 1 180 ? 9.294 7.731 -12.954 1.00 48.44 180 SER A N 1
ATOM 1452 C CA . SER A 1 180 ? 8.890 6.594 -12.131 1.00 48.44 180 SER A CA 1
ATOM 1453 C C . SER A 1 180 ? 7.672 6.886 -11.238 1.00 48.44 180 SER A C 1
ATOM 1455 O O . SER A 1 180 ? 6.681 6.154 -11.285 1.00 48.44 180 SER A O 1
ATOM 1457 N N . VAL A 1 181 ? 7.675 8.000 -10.490 1.00 47.66 181 VAL A N 1
ATOM 1458 C CA . VAL A 1 181 ? 6.580 8.366 -9.562 1.00 47.66 181 VAL A CA 1
ATOM 1459 C C . VAL A 1 181 ? 5.311 8.788 -10.304 1.00 47.66 181 VAL A C 1
ATOM 1461 O O . VAL A 1 181 ? 4.210 8.395 -9.919 1.00 47.66 181 VAL A O 1
ATOM 1464 N N . THR A 1 182 ? 5.430 9.546 -11.398 1.00 48.22 182 THR A N 1
ATOM 1465 C CA . THR A 1 182 ? 4.270 9.950 -12.213 1.00 48.22 182 THR A CA 1
ATOM 1466 C C . THR A 1 182 ? 3.646 8.759 -12.943 1.00 48.22 182 THR A C 1
ATOM 1468 O O . THR A 1 182 ? 2.417 8.641 -12.996 1.00 48.22 182 THR A O 1
ATOM 1471 N N . CYS A 1 183 ? 4.469 7.829 -13.438 1.00 43.66 183 CYS A N 1
ATOM 1472 C CA . CYS A 1 183 ? 4.007 6.568 -14.008 1.00 43.66 183 CYS A CA 1
ATOM 1473 C C . CYS A 1 183 ? 3.345 5.697 -12.930 1.00 43.66 183 CYS A C 1
ATOM 1475 O O . CYS A 1 183 ? 2.263 5.163 -13.152 1.00 43.66 183 CYS A O 1
ATOM 1477 N N . PHE A 1 184 ? 3.897 5.653 -11.716 1.00 52.78 184 PHE A N 1
ATOM 1478 C CA . PHE A 1 184 ? 3.332 4.930 -10.578 1.00 52.78 184 PHE A CA 1
ATOM 1479 C C . PHE A 1 184 ? 2.003 5.505 -10.075 1.00 52.78 184 PHE A C 1
ATOM 1481 O O . PHE A 1 184 ? 1.055 4.757 -9.841 1.00 52.78 184 PHE A O 1
ATOM 1488 N N . ALA A 1 185 ? 1.892 6.828 -9.955 1.00 53.06 185 ALA A N 1
ATOM 1489 C CA . ALA A 1 185 ? 0.658 7.512 -9.585 1.00 53.06 185 ALA A CA 1
ATOM 1490 C C . ALA A 1 185 ? -0.424 7.318 -10.658 1.00 53.06 185 ALA A C 1
ATOM 1492 O O . ALA A 1 185 ? -1.582 7.078 -10.319 1.00 53.06 185 ALA A O 1
ATOM 1493 N N . ARG A 1 186 ? -0.051 7.327 -11.947 1.00 53.44 186 ARG A N 1
ATOM 1494 C CA . ARG A 1 186 ? -0.945 6.945 -13.050 1.00 53.44 186 ARG A CA 1
ATOM 1495 C C . ARG A 1 186 ? -1.337 5.475 -12.985 1.00 53.44 186 ARG A C 1
ATOM 1497 O O . ARG A 1 186 ? -2.515 5.186 -13.134 1.00 53.44 186 ARG A O 1
ATOM 1504 N N . ILE A 1 187 ? -0.413 4.559 -12.707 1.00 52.75 187 ILE A N 1
ATOM 1505 C CA . ILE A 1 187 ? -0.694 3.126 -12.544 1.00 52.75 187 ILE A CA 1
ATOM 1506 C C . ILE A 1 187 ? -1.652 2.909 -11.370 1.00 52.75 187 ILE A C 1
ATOM 1508 O O . ILE A 1 187 ? -2.669 2.249 -11.536 1.00 52.75 187 ILE A O 1
ATOM 1512 N N . LEU A 1 188 ? -1.417 3.522 -10.210 1.00 55.25 188 LEU A N 1
ATOM 1513 C CA . LEU A 1 188 ? -2.323 3.444 -9.064 1.00 55.25 188 LEU A CA 1
ATOM 1514 C C . LEU A 1 188 ? -3.678 4.099 -9.337 1.00 55.25 188 LEU A C 1
ATOM 1516 O O . LEU A 1 188 ? -4.699 3.539 -8.949 1.00 55.25 188 LEU A O 1
ATOM 1520 N N . PHE A 1 189 ? -3.720 5.246 -10.018 1.00 48.19 189 PHE A N 1
ATOM 1521 C CA . PHE A 1 189 ? -4.967 5.896 -10.421 1.00 48.19 189 PHE A CA 1
ATOM 1522 C C . PHE A 1 189 ? -5.746 5.026 -11.414 1.00 48.19 189 PHE A C 1
ATOM 1524 O O . PHE A 1 189 ? -6.934 4.801 -11.216 1.00 48.19 189 PHE A O 1
ATOM 1531 N N . LEU A 1 190 ? -5.079 4.441 -12.412 1.00 46.00 190 LEU A N 1
ATOM 1532 C CA . LEU A 1 190 ? -5.663 3.500 -13.368 1.00 46.00 190 LEU A CA 1
ATOM 1533 C C . LEU A 1 190 ? -6.109 2.196 -12.693 1.00 46.00 190 LEU A C 1
ATOM 1535 O O . LEU A 1 190 ? -7.153 1.662 -13.050 1.00 46.00 190 LEU A O 1
ATOM 1539 N N . LEU A 1 191 ? -5.392 1.704 -11.680 1.00 46.09 191 LEU A N 1
ATOM 1540 C CA . LEU A 1 191 ? -5.756 0.517 -10.892 1.00 46.09 191 LEU A CA 1
ATOM 1541 C C . LEU A 1 191 ? -6.853 0.804 -9.846 1.00 46.09 191 LEU A C 1
ATOM 1543 O O . LEU A 1 191 ? -7.540 -0.122 -9.416 1.00 46.09 191 LEU A O 1
ATOM 1547 N N . ARG A 1 192 ? -7.054 2.073 -9.453 1.00 45.09 192 ARG A N 1
ATOM 1548 C CA . ARG A 1 192 ? -8.066 2.521 -8.476 1.00 45.09 192 ARG A CA 1
ATOM 1549 C C . ARG A 1 192 ? -9.355 3.052 -9.124 1.00 45.09 192 ARG A C 1
ATOM 1551 O O . ARG A 1 192 ? -10.417 2.876 -8.536 1.00 45.09 192 ARG A O 1
ATOM 1558 N N . LEU A 1 193 ? -9.307 3.623 -10.336 1.00 35.78 193 LEU A N 1
ATOM 1559 C CA . LEU A 1 193 ? -10.494 4.042 -11.116 1.00 35.78 193 LEU A CA 1
ATOM 1560 C C . LEU A 1 193 ? -11.201 2.887 -11.837 1.00 35.78 193 LEU A C 1
ATOM 1562 O O . LEU A 1 193 ? -12.282 3.043 -12.411 1.00 35.78 193 LEU A O 1
ATOM 1566 N N . SER A 1 194 ? -10.595 1.712 -11.846 1.00 42.69 194 SER A N 1
ATOM 1567 C CA . SER A 1 194 ? -10.971 0.638 -12.746 1.00 42.69 194 SER A CA 1
ATOM 1568 C C . SER A 1 194 ? -11.875 -0.426 -12.133 1.00 42.69 194 SER A C 1
ATOM 1570 O O . SER A 1 194 ? -11.710 -1.621 -12.362 1.00 42.69 194 SER A O 1
ATOM 1572 N N . SER A 1 195 ? -12.918 -0.010 -11.422 1.00 44.31 195 SER A N 1
ATOM 1573 C CA . SER A 1 195 ? -14.124 -0.846 -11.382 1.00 44.31 195 SER A CA 1
ATOM 1574 C C . SER A 1 195 ? -14.969 -0.659 -12.648 1.00 44.31 195 SER A C 1
ATOM 1576 O O . SER A 1 195 ? -15.584 -1.615 -13.108 1.00 44.31 195 SER A O 1
ATOM 1578 N N . LYS A 1 196 ? -14.962 0.535 -13.267 1.00 38.50 196 LYS A N 1
ATOM 1579 C CA . LYS A 1 196 ? -15.845 0.854 -14.409 1.00 38.50 196 LYS A CA 1
ATOM 1580 C C . LYS A 1 196 ? -15.133 0.987 -15.762 1.00 38.50 196 LYS A C 1
ATOM 1582 O O . LYS A 1 196 ? -15.723 0.643 -16.781 1.00 38.50 196 LYS A O 1
ATOM 1587 N N . LEU A 1 197 ? -13.870 1.427 -15.798 1.00 36.59 197 LEU A N 1
ATOM 1588 C CA . LEU A 1 197 ? -13.148 1.655 -17.065 1.00 36.59 197 LEU A CA 1
ATOM 1589 C C . LEU A 1 197 ? -12.448 0.393 -17.612 1.00 36.59 197 LEU A C 1
ATOM 1591 O O . LEU A 1 197 ? -12.438 0.175 -18.822 1.00 36.59 197 LEU A O 1
ATOM 1595 N N . ILE A 1 198 ? -11.956 -0.497 -16.735 1.00 42.28 198 ILE A N 1
ATOM 1596 C CA . ILE A 1 198 ? -11.393 -1.800 -17.145 1.00 42.28 198 ILE A CA 1
ATOM 1597 C C . ILE A 1 198 ? -12.467 -2.693 -17.776 1.00 42.28 198 ILE A C 1
ATOM 1599 O O . ILE A 1 198 ? -12.156 -3.410 -18.712 1.00 42.28 198 ILE A O 1
ATOM 1603 N N . ALA A 1 199 ? -13.741 -2.591 -17.382 1.00 39.81 199 ALA A N 1
ATOM 1604 C CA . ALA A 1 199 ? -14.819 -3.339 -18.037 1.00 39.81 199 ALA A CA 1
ATOM 1605 C C . ALA A 1 199 ? -14.974 -2.991 -19.534 1.00 39.81 199 ALA A C 1
ATOM 1607 O O . ALA A 1 199 ? -15.360 -3.849 -20.323 1.00 39.81 199 ALA A O 1
ATOM 1608 N N . ARG A 1 200 ? -14.628 -1.760 -19.942 1.00 36.19 200 ARG A N 1
ATOM 1609 C CA . ARG A 1 200 ? -14.673 -1.326 -21.349 1.00 36.19 200 ARG A CA 1
ATOM 1610 C C . ARG A 1 200 ? -13.391 -1.660 -22.115 1.00 36.19 200 ARG A C 1
ATOM 1612 O O . ARG A 1 200 ? -13.477 -2.070 -23.266 1.00 36.19 200 ARG A O 1
ATOM 1619 N N . LEU A 1 201 ? -12.225 -1.572 -21.473 1.00 34.81 201 LEU A N 1
ATOM 1620 C CA . LEU A 1 201 ? -10.942 -1.948 -22.090 1.00 34.81 201 LEU A CA 1
ATOM 1621 C C . LEU A 1 20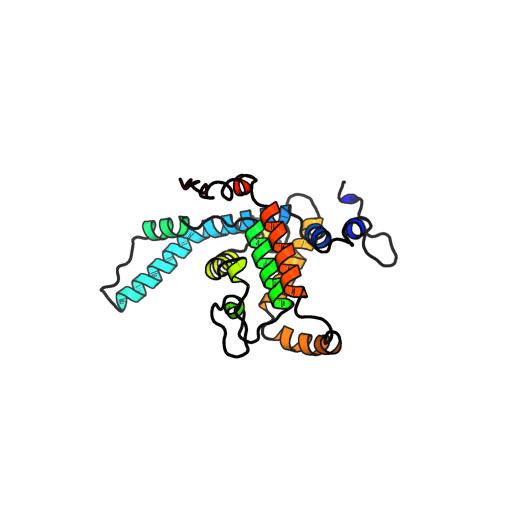1 ? -10.739 -3.471 -22.171 1.00 34.81 201 LEU A C 1
ATOM 1623 O O . LEU A 1 201 ? -10.162 -3.957 -23.139 1.00 34.81 201 LEU A O 1
ATOM 1627 N N . VAL A 1 202 ? -11.290 -4.243 -21.230 1.00 43.97 202 VAL A N 1
ATOM 1628 C CA . VAL A 1 202 ? -11.293 -5.715 -21.278 1.00 43.97 202 VAL A CA 1
ATOM 1629 C C . VAL A 1 202 ? -12.120 -6.229 -22.451 1.00 43.97 202 VAL A C 1
ATOM 1631 O O . VAL A 1 202 ? -11.747 -7.251 -23.005 1.00 43.97 202 VAL A O 1
ATOM 1634 N N . CYS A 1 203 ? -13.170 -5.531 -22.904 1.00 35.44 203 CYS A N 1
ATOM 1635 C CA . CYS A 1 203 ? -13.860 -5.900 -24.147 1.00 35.44 203 CYS A CA 1
ATOM 1636 C C . CYS A 1 203 ? -12.990 -5.694 -25.395 1.00 35.44 203 CYS A C 1
ATOM 1638 O O . CYS A 1 203 ? -13.117 -6.465 -26.340 1.00 35.44 203 CYS A O 1
ATOM 1640 N N . PHE A 1 204 ? -12.084 -4.713 -25.388 1.00 31.62 204 PHE A N 1
ATOM 1641 C CA . PHE A 1 204 ? -11.186 -4.461 -26.518 1.00 31.62 204 PHE A CA 1
ATOM 1642 C C . PHE A 1 204 ? -9.974 -5.409 -26.519 1.00 31.62 204 PHE A C 1
ATOM 1644 O O . PHE A 1 204 ? -9.515 -5.823 -27.576 1.00 31.62 204 PHE A O 1
ATOM 1651 N N . TRP A 1 205 ? -9.498 -5.830 -25.339 1.00 26.59 205 TRP A N 1
ATOM 1652 C CA . TRP A 1 205 ? -8.374 -6.771 -25.208 1.00 26.59 205 TRP A CA 1
ATOM 1653 C C . TRP A 1 205 ? -8.792 -8.257 -25.168 1.00 26.59 205 TRP A C 1
ATOM 1655 O O . TRP A 1 205 ? -7.968 -9.136 -25.420 1.00 26.59 205 TRP A O 1
ATOM 1665 N N . ARG A 1 206 ? -10.082 -8.565 -24.935 1.00 29.56 206 ARG A N 1
ATOM 1666 C CA . ARG A 1 206 ? -10.630 -9.941 -24.985 1.00 29.56 206 ARG A CA 1
ATOM 1667 C C . ARG A 1 206 ? -10.569 -10.586 -26.366 1.00 29.56 206 ARG A C 1
ATOM 1669 O O . ARG A 1 206 ? -10.643 -11.807 -26.438 1.00 29.56 206 ARG A O 1
ATOM 1676 N N . VAL A 1 207 ? -10.445 -9.797 -27.433 1.00 33.09 207 VAL A N 1
ATOM 1677 C CA . VAL A 1 207 ? -10.373 -10.321 -28.805 1.00 33.09 207 VAL A CA 1
ATOM 1678 C C . VAL A 1 207 ? -8.960 -10.820 -29.148 1.00 33.09 207 VAL A C 1
ATOM 1680 O O . VAL A 1 207 ? -8.813 -11.632 -30.052 1.00 33.09 207 VAL A O 1
ATOM 1683 N N . THR A 1 208 ? -7.922 -10.442 -28.388 1.00 38.00 208 THR A N 1
ATOM 1684 C CA . THR A 1 208 ? -6.524 -10.780 -28.731 1.00 38.00 208 THR A CA 1
ATOM 1685 C C . THR A 1 208 ? -5.870 -11.803 -27.792 1.00 38.00 208 THR A C 1
ATOM 1687 O O . THR A 1 208 ? -4.869 -12.402 -28.166 1.00 38.00 208 THR A O 1
ATOM 1690 N N . LEU A 1 209 ? -6.419 -12.069 -26.598 1.00 33.47 209 LEU A N 1
ATOM 1691 C CA . LEU A 1 209 ? -5.760 -12.927 -25.593 1.00 33.47 209 LEU A CA 1
ATOM 1692 C C . LEU A 1 209 ? -6.633 -14.083 -25.065 1.00 33.47 209 LEU A C 1
ATOM 1694 O O . LEU A 1 209 ? -6.594 -14.424 -23.886 1.00 33.47 209 LEU A O 1
ATOM 1698 N N . MET A 1 210 ? -7.431 -14.705 -25.934 1.00 31.09 210 MET A N 1
ATOM 1699 C CA . MET A 1 210 ? -8.246 -15.893 -25.612 1.00 31.09 210 MET A CA 1
ATOM 1700 C C . MET A 1 210 ? -7.494 -17.230 -25.762 1.00 31.09 210 MET A C 1
ATOM 1702 O O . MET A 1 210 ? -8.119 -18.283 -25.815 1.00 31.09 210 MET A O 1
ATOM 1706 N N . LEU A 1 211 ? -6.159 -17.224 -25.809 1.00 38.34 211 LEU A N 1
ATOM 1707 C CA . LEU A 1 211 ? -5.344 -18.438 -25.908 1.00 38.34 211 LEU A CA 1
ATOM 1708 C C . LEU A 1 211 ? -4.008 -18.241 -25.171 1.00 38.34 211 LEU A C 1
ATOM 1710 O O . LEU A 1 211 ? -3.039 -17.849 -25.803 1.00 38.34 211 LEU A O 1
ATOM 1714 N N . SER A 1 212 ? -3.951 -18.453 -23.846 1.00 36.09 212 SER A N 1
ATOM 1715 C CA . SER A 1 212 ? -2.876 -19.231 -23.182 1.00 36.09 212 SER A CA 1
ATOM 1716 C C . SER A 1 212 ? -2.946 -19.179 -21.638 1.00 36.09 212 SER A C 1
ATOM 1718 O O . SER A 1 212 ? -2.660 -18.170 -21.002 1.00 36.09 212 SER A O 1
ATOM 1720 N N . HIS A 1 213 ? -3.304 -20.328 -21.059 1.00 41.34 213 HIS A N 1
ATOM 1721 C CA . HIS A 1 213 ? -2.910 -20.899 -19.762 1.00 41.34 213 HIS A CA 1
ATOM 1722 C C . HIS A 1 213 ? -2.981 -20.104 -18.433 1.00 41.34 213 HIS A C 1
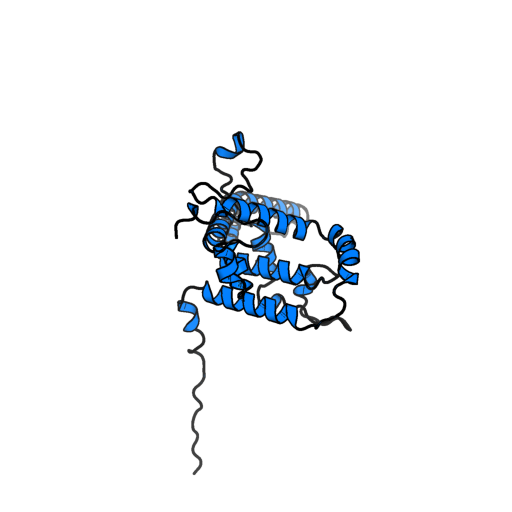ATOM 1724 O O . HIS A 1 213 ? -2.206 -19.196 -18.133 1.00 41.34 213 HIS A O 1
ATOM 1730 N N . HIS A 1 214 ? -3.750 -20.696 -17.508 1.00 46.03 214 HIS A N 1
ATOM 1731 C CA . HIS A 1 214 ? -3.851 -20.482 -16.052 1.00 46.03 214 HIS A CA 1
ATOM 1732 C C . HIS A 1 214 ? -2.528 -20.492 -15.235 1.00 46.03 214 HIS A C 1
ATOM 1734 O O . HIS A 1 214 ? -2.558 -20.389 -14.011 1.00 46.03 214 HIS A O 1
ATOM 1740 N N . GLY A 1 215 ? -1.354 -20.595 -15.868 1.00 41.00 215 GLY A N 1
ATOM 1741 C CA . GLY A 1 215 ? -0.047 -20.695 -15.204 1.00 41.00 215 GLY A CA 1
ATOM 1742 C C . GLY A 1 215 ? 0.757 -19.390 -15.112 1.00 41.00 215 GLY A C 1
ATOM 1743 O O . GLY A 1 215 ? 1.824 -19.386 -14.496 1.00 41.00 215 GLY A O 1
ATOM 1744 N N . CYS A 1 216 ? 0.288 -18.299 -15.728 1.00 48.88 216 CYS A N 1
ATOM 1745 C CA . CYS A 1 216 ? 1.066 -17.059 -15.847 1.00 48.88 216 CYS A CA 1
ATOM 1746 C C . CYS A 1 216 ? 1.016 -16.195 -14.573 1.00 48.88 216 CYS A C 1
ATOM 1748 O O . CYS A 1 216 ? 2.027 -15.629 -14.159 1.00 48.88 216 CYS A O 1
ATOM 1750 N N . ALA A 1 217 ? -0.133 -16.161 -13.889 1.00 45.53 217 ALA A N 1
ATOM 1751 C CA . ALA A 1 217 ? -0.292 -15.395 -12.653 1.00 45.53 217 ALA A CA 1
ATOM 1752 C C . ALA A 1 217 ? 0.507 -15.995 -11.481 1.00 45.53 217 ALA A C 1
ATOM 1754 O O . ALA A 1 217 ? 1.161 -15.252 -10.757 1.00 45.53 217 ALA A O 1
ATOM 1755 N N . SER A 1 218 ? 0.529 -17.325 -11.314 1.00 46.22 218 SER A N 1
ATOM 1756 C CA . SER A 1 218 ? 1.315 -17.961 -10.237 1.00 46.22 218 SER A CA 1
ATOM 1757 C C . SER A 1 218 ? 2.814 -17.710 -10.409 1.00 46.22 218 SER A C 1
ATOM 1759 O O . SER A 1 218 ? 3.480 -17.314 -9.457 1.00 46.22 218 SER A O 1
ATOM 1761 N N . ARG A 1 219 ? 3.326 -17.823 -11.644 1.00 49.25 219 ARG A N 1
ATOM 1762 C CA . ARG A 1 219 ? 4.732 -17.535 -11.967 1.00 49.25 219 ARG A CA 1
ATOM 1763 C C . ARG A 1 219 ? 5.108 -16.073 -11.741 1.00 49.25 219 ARG A C 1
ATOM 1765 O O . ARG A 1 219 ? 6.158 -15.807 -11.162 1.00 49.25 219 ARG A O 1
ATOM 1772 N N . ALA A 1 220 ? 4.243 -15.133 -12.126 1.00 48.62 220 ALA A N 1
ATOM 1773 C CA . ALA A 1 220 ? 4.471 -13.712 -11.871 1.00 48.62 220 ALA A CA 1
ATOM 1774 C C . ALA A 1 220 ? 4.546 -13.417 -10.365 1.00 48.62 220 ALA A C 1
ATOM 1776 O O . ALA A 1 220 ? 5.455 -12.725 -9.909 1.00 48.62 220 ALA A O 1
ATOM 1777 N N . ILE A 1 221 ? 3.639 -13.985 -9.562 1.00 50.16 221 ILE A N 1
ATOM 1778 C CA . ILE A 1 221 ? 3.654 -13.737 -8.119 1.00 50.16 221 ILE A CA 1
ATOM 1779 C C . ILE A 1 221 ? 4.823 -14.475 -7.432 1.00 50.16 221 ILE A C 1
ATOM 1781 O O . ILE A 1 221 ? 5.418 -13.944 -6.494 1.00 50.16 221 ILE A O 1
ATOM 1785 N N . GLU A 1 222 ? 5.225 -15.655 -7.908 1.00 58.12 222 GLU A N 1
ATOM 1786 C CA . GLU A 1 222 ? 6.420 -16.369 -7.430 1.00 58.12 222 GLU A CA 1
ATOM 1787 C C . GLU A 1 222 ? 7.711 -15.585 -7.684 1.00 58.12 222 GLU A C 1
ATOM 1789 O O . GLU A 1 222 ? 8.497 -15.394 -6.750 1.00 58.12 222 GLU A O 1
ATOM 1794 N N . GLN A 1 223 ? 7.893 -15.058 -8.900 1.00 54.94 223 GLN A N 1
ATOM 1795 C CA . GLN A 1 223 ? 9.024 -14.186 -9.226 1.00 54.94 223 GLN A CA 1
ATOM 1796 C C . GLN A 1 223 ? 9.018 -12.929 -8.350 1.00 54.94 223 GLN A C 1
ATOM 1798 O O . GLN A 1 223 ? 10.050 -12.567 -7.783 1.00 54.94 223 GLN A O 1
ATOM 1803 N N . LEU A 1 224 ? 7.846 -12.324 -8.130 1.00 53.19 224 LEU A N 1
ATOM 1804 C CA . LEU A 1 224 ? 7.723 -11.129 -7.293 1.00 53.19 224 LEU A CA 1
ATOM 1805 C C . LEU A 1 224 ? 7.971 -11.401 -5.794 1.00 53.19 224 LEU A C 1
ATOM 1807 O O . LEU A 1 224 ? 8.454 -10.542 -5.059 1.00 53.19 224 LEU A O 1
ATOM 1811 N N . THR A 1 225 ? 7.728 -12.628 -5.336 1.00 56.16 225 THR A N 1
ATOM 1812 C CA . THR A 1 225 ? 7.980 -13.058 -3.949 1.00 56.16 225 THR A CA 1
ATOM 1813 C C . THR A 1 225 ? 9.445 -13.399 -3.699 1.00 56.16 225 THR A C 1
ATOM 1815 O O . THR A 1 225 ? 9.953 -13.195 -2.593 1.00 56.16 225 THR A O 1
ATOM 1818 N N . ALA A 1 226 ? 10.154 -13.903 -4.713 1.00 61.34 226 ALA A N 1
ATOM 1819 C CA . ALA A 1 226 ? 11.599 -14.111 -4.641 1.00 61.34 226 ALA A CA 1
ATOM 1820 C C . ALA A 1 226 ? 12.347 -12.782 -4.408 1.00 61.34 226 ALA A C 1
ATOM 1822 O O . ALA A 1 226 ? 13.259 -12.715 -3.584 1.00 61.34 226 ALA A O 1
ATOM 1823 N N . ILE A 1 227 ? 11.883 -11.695 -5.028 1.00 51.50 227 ILE A N 1
ATOM 1824 C CA . ILE A 1 227 ? 12.407 -10.336 -4.828 1.00 51.50 227 ILE A CA 1
ATOM 1825 C C . ILE A 1 227 ? 12.247 -9.868 -3.394 1.00 51.50 227 ILE A C 1
ATOM 1827 O O . ILE A 1 227 ? 13.186 -9.334 -2.809 1.00 51.50 227 ILE A O 1
ATOM 1831 N N . ALA A 1 228 ? 11.066 -10.043 -2.807 1.00 48.44 228 ALA A N 1
ATOM 1832 C CA . ALA A 1 228 ? 10.842 -9.562 -1.458 1.00 48.44 228 ALA A CA 1
ATOM 1833 C C . ALA A 1 228 ? 11.733 -10.267 -0.435 1.00 48.44 228 ALA A C 1
ATOM 1835 O O . ALA A 1 228 ? 12.147 -9.656 0.548 1.00 48.44 228 ALA A O 1
ATOM 1836 N N . LYS A 1 229 ? 12.085 -11.530 -0.703 1.00 55.69 229 LYS A N 1
ATOM 1837 C CA . LYS A 1 229 ? 13.103 -12.253 0.065 1.00 55.69 229 LYS A CA 1
ATOM 1838 C C . LYS A 1 229 ? 14.501 -11.669 -0.148 1.00 55.69 229 LYS A C 1
ATOM 1840 O O . LYS A 1 229 ? 15.249 -11.589 0.816 1.00 55.69 229 LYS A O 1
ATOM 1845 N N . SER A 1 230 ? 14.835 -11.217 -1.359 1.00 51.69 230 SER A N 1
ATOM 1846 C CA . SER A 1 230 ? 16.124 -10.563 -1.653 1.00 51.69 230 SER A CA 1
ATOM 1847 C C . SER A 1 230 ? 16.273 -9.164 -1.032 1.00 51.69 230 SER A C 1
ATOM 1849 O O . SER A 1 230 ? 17.385 -8.671 -0.883 1.00 51.69 230 SER A O 1
ATOM 1851 N N . LEU A 1 231 ? 15.156 -8.529 -0.660 1.00 43.34 231 LEU A N 1
ATOM 1852 C CA . LEU A 1 231 ? 15.100 -7.217 -0.005 1.00 43.34 231 LEU A CA 1
ATOM 1853 C C . LEU A 1 231 ? 14.972 -7.312 1.529 1.00 43.34 231 LEU A C 1
ATOM 1855 O O . LEU A 1 231 ? 14.824 -6.289 2.202 1.00 43.34 231 LEU A O 1
ATOM 1859 N N . ALA A 1 232 ? 14.973 -8.521 2.096 1.00 43.81 232 ALA A N 1
ATOM 1860 C CA . ALA A 1 232 ? 14.973 -8.723 3.540 1.00 43.81 232 ALA A CA 1
ATOM 1861 C C . ALA A 1 232 ? 16.421 -8.725 4.075 1.00 43.81 232 ALA A C 1
ATOM 1863 O O . ALA A 1 232 ? 17.289 -9.328 3.443 1.00 43.81 232 ALA A O 1
ATOM 1864 N N . PRO A 1 233 ? 16.703 -8.107 5.240 1.00 42.34 233 PRO A N 1
ATOM 1865 C CA . PRO A 1 233 ? 17.997 -8.252 5.906 1.00 42.34 233 PRO A CA 1
ATOM 1866 C C . PRO A 1 233 ? 18.343 -9.736 6.106 1.00 42.34 233 PRO A C 1
ATOM 1868 O O . PRO A 1 233 ? 17.463 -10.530 6.457 1.00 42.34 233 PRO A O 1
ATOM 1871 N N . GLN A 1 234 ? 19.612 -10.101 5.885 1.00 44.16 234 GLN A N 1
ATOM 1872 C CA . GLN A 1 234 ? 20.107 -11.487 5.823 1.00 44.16 234 GLN A CA 1
ATOM 1873 C C . GLN A 1 234 ? 19.832 -12.358 7.067 1.00 44.16 234 GLN A C 1
ATOM 1875 O O . GLN A 1 234 ? 19.991 -13.573 7.012 1.00 44.16 234 GLN A O 1
ATOM 1880 N N . GLU A 1 235 ? 19.341 -11.797 8.170 1.00 35.75 235 GLU A N 1
ATOM 1881 C CA . GLU A 1 235 ? 19.032 -12.540 9.398 1.00 35.75 235 GLU A CA 1
ATOM 1882 C C . GLU A 1 235 ? 17.863 -13.544 9.265 1.00 35.75 235 GLU A C 1
ATOM 1884 O O . GLU A 1 235 ? 17.676 -14.418 10.115 1.00 35.75 235 GLU A O 1
ATOM 1889 N N . TRP A 1 236 ? 17.066 -13.477 8.191 1.00 38.22 236 TRP A N 1
ATOM 1890 C CA . TRP A 1 236 ? 15.882 -14.335 8.023 1.00 38.22 236 TRP A CA 1
ATOM 1891 C C . TRP A 1 236 ? 16.161 -15.767 7.540 1.00 38.22 236 TRP A C 1
ATOM 1893 O O . TRP A 1 236 ? 15.291 -16.633 7.681 1.00 38.22 236 TRP A O 1
ATOM 1903 N N . THR A 1 237 ? 17.348 -16.066 7.009 1.00 43.12 237 THR A N 1
ATOM 1904 C CA . THR A 1 237 ? 17.705 -17.430 6.572 1.00 43.12 237 THR A CA 1
ATOM 1905 C C . THR A 1 237 ? 18.067 -18.360 7.734 1.00 43.12 237 THR A C 1
ATOM 1907 O O . THR A 1 237 ? 17.945 -19.576 7.587 1.00 43.12 237 THR A O 1
ATOM 1910 N N . GLN A 1 238 ? 18.404 -17.839 8.922 1.00 38.69 238 GLN A N 1
ATOM 1911 C CA . GLN A 1 238 ? 18.778 -18.672 10.076 1.00 38.69 238 GLN A CA 1
ATOM 1912 C C . GLN A 1 238 ? 17.590 -19.208 10.895 1.00 38.69 238 GLN A C 1
ATOM 1914 O O . GLN A 1 238 ? 17.685 -20.303 11.453 1.00 38.69 238 GLN A O 1
ATOM 1919 N N . ARG A 1 239 ? 16.438 -18.518 10.942 1.00 36.81 239 ARG A N 1
ATOM 1920 C CA . ARG A 1 239 ? 15.283 -18.981 11.748 1.00 36.81 239 ARG A CA 1
ATOM 1921 C C . ARG A 1 239 ? 14.561 -20.207 11.186 1.00 36.81 239 ARG A C 1
ATOM 1923 O O . ARG A 1 239 ? 13.797 -20.826 11.917 1.00 36.81 239 ARG A O 1
ATOM 1930 N N . ARG A 1 240 ? 14.808 -20.597 9.929 1.00 40.88 240 ARG A N 1
ATOM 1931 C CA . ARG A 1 240 ? 14.198 -21.801 9.335 1.00 40.88 240 ARG A CA 1
ATOM 1932 C C . ARG A 1 240 ? 14.970 -23.105 9.568 1.00 40.88 240 ARG A C 1
ATOM 1934 O O . ARG A 1 240 ? 14.407 -24.156 9.297 1.00 40.88 240 ARG A O 1
ATOM 1941 N N . ARG A 1 241 ? 16.205 -23.066 10.091 1.00 38.91 241 ARG A N 1
ATOM 1942 C CA . ARG A 1 241 ? 17.007 -24.281 10.362 1.00 38.91 241 ARG A CA 1
ATOM 1943 C C . ARG A 1 241 ? 16.984 -24.770 11.814 1.00 38.91 241 ARG A C 1
ATOM 1945 O O . ARG A 1 241 ? 17.472 -25.861 12.064 1.00 38.91 241 ARG A O 1
ATOM 1952 N N . LYS A 1 242 ? 16.427 -24.014 12.769 1.00 41.22 242 LYS A N 1
ATOM 1953 C CA . LYS A 1 242 ? 16.514 -24.367 14.203 1.00 41.22 242 LYS A CA 1
ATOM 1954 C C . LYS A 1 242 ? 15.369 -25.231 14.761 1.00 41.22 242 LYS A C 1
ATOM 1956 O O . LYS A 1 242 ? 15.451 -25.602 15.919 1.00 41.22 242 LYS A O 1
ATOM 1961 N N . ASN A 1 243 ? 14.367 -25.609 13.959 1.00 39.91 243 ASN A N 1
ATOM 1962 C CA . ASN A 1 243 ? 13.232 -26.438 14.409 1.00 39.91 243 ASN A CA 1
ATOM 1963 C C . ASN A 1 243 ? 13.029 -27.710 13.558 1.00 39.91 243 ASN A C 1
ATOM 1965 O O . ASN A 1 243 ? 11.906 -28.018 13.166 1.00 39.91 243 ASN A O 1
ATOM 1969 N N . CYS A 1 244 ? 14.098 -28.454 13.270 1.00 34.88 244 CYS A N 1
ATOM 1970 C CA . CYS A 1 244 ? 13.959 -29.852 12.851 1.00 34.88 244 CYS A CA 1
ATOM 1971 C C . CYS A 1 244 ? 14.238 -30.753 14.068 1.00 34.88 244 CYS A C 1
ATOM 1973 O O . CYS A 1 244 ? 15.333 -30.650 14.623 1.00 34.88 244 CYS A O 1
ATOM 1975 N N . PRO A 1 245 ? 13.297 -31.610 14.502 1.00 37.97 245 PRO A N 1
ATOM 1976 C CA . PRO A 1 245 ? 13.584 -32.628 15.503 1.00 37.97 245 PRO A CA 1
ATOM 1977 C C . PRO A 1 245 ? 14.563 -33.659 14.929 1.00 37.97 245 PRO A C 1
ATOM 1979 O O . PRO A 1 245 ? 14.406 -34.114 13.795 1.00 37.97 245 PRO A O 1
ATOM 1982 N N . VAL A 1 246 ? 15.569 -34.018 15.723 1.00 48.06 246 VAL A N 1
ATOM 1983 C CA . VAL A 1 246 ? 16.483 -35.133 15.452 1.00 48.06 246 VAL A CA 1
ATOM 1984 C C . VAL A 1 246 ? 15.688 -36.440 15.597 1.00 48.06 246 VAL A C 1
ATOM 1986 O O . VAL A 1 246 ? 15.018 -36.602 16.619 1.00 48.06 246 VAL A O 1
ATOM 1989 N N . PRO A 1 247 ? 15.719 -37.371 14.626 1.00 35.44 247 PRO A N 1
ATOM 1990 C CA . PRO A 1 247 ? 15.085 -38.667 14.801 1.00 35.44 247 PRO A CA 1
ATOM 1991 C C . PRO A 1 247 ? 15.881 -39.491 15.815 1.00 35.44 247 PRO A C 1
ATOM 1993 O O . PRO A 1 247 ? 17.064 -39.769 15.627 1.00 35.44 247 PRO A O 1
ATOM 1996 N N . SER A 1 248 ? 15.214 -39.870 16.902 1.00 40.72 248 SER A N 1
ATOM 1997 C CA . SER A 1 248 ? 15.700 -40.822 17.893 1.00 40.72 248 SER A CA 1
ATOM 1998 C C . SER A 1 248 ? 15.855 -42.203 17.255 1.00 40.72 248 SER A C 1
ATOM 2000 O O . SER A 1 248 ? 14.867 -42.870 16.947 1.00 40.72 248 SER A O 1
ATOM 2002 N N . THR A 1 249 ? 17.094 -42.644 17.070 1.00 37.34 249 THR A N 1
ATOM 2003 C CA . THR A 1 249 ? 17.433 -44.040 16.786 1.00 37.34 249 THR A CA 1
ATOM 2004 C C . THR A 1 249 ? 17.022 -44.908 17.973 1.00 37.34 249 THR A C 1
ATOM 2006 O O . THR A 1 249 ? 17.592 -44.789 19.055 1.00 37.34 249 THR A O 1
ATOM 2009 N N . THR A 1 250 ? 16.022 -45.766 17.779 1.00 42.12 250 THR A N 1
ATOM 2010 C CA . THR A 1 250 ? 15.711 -46.877 18.689 1.00 42.12 250 THR A CA 1
ATOM 2011 C C . THR A 1 250 ? 16.231 -48.147 18.028 1.00 42.12 250 THR A C 1
ATOM 2013 O O . THR A 1 250 ? 15.776 -48.507 16.944 1.00 42.12 250 THR A O 1
ATOM 2016 N N . SER A 1 251 ? 17.225 -48.783 18.645 1.00 39.41 251 SER A N 1
ATOM 2017 C CA . SER A 1 251 ? 17.701 -50.116 18.267 1.00 39.41 251 SER A CA 1
ATOM 2018 C C . SER A 1 251 ? 16.674 -51.172 18.683 1.00 39.41 251 SER A C 1
ATOM 2020 O O . SER A 1 251 ? 16.155 -51.069 19.797 1.00 39.41 251 SER A O 1
ATOM 2022 N N . PRO A 1 252 ? 16.425 -52.216 17.880 1.00 46.12 252 PRO A N 1
ATOM 2023 C CA . PRO A 1 252 ? 15.903 -53.469 18.388 1.00 46.12 252 PRO A CA 1
ATOM 2024 C C . PRO A 1 252 ? 17.025 -54.498 18.578 1.00 46.12 252 PRO A C 1
ATOM 2026 O O . PRO A 1 252 ? 18.071 -54.437 17.932 1.00 46.12 252 PRO A O 1
ATOM 2029 N N . SER A 1 253 ? 16.754 -55.371 19.543 1.00 43.69 253 SER A N 1
ATOM 2030 C CA . SER A 1 253 ? 17.561 -56.442 20.130 1.00 43.69 253 SER A CA 1
ATOM 2031 C C . SER A 1 253 ? 18.073 -57.499 19.159 1.00 43.69 253 SER A C 1
ATOM 2033 O O . SER A 1 253 ? 17.393 -57.748 18.140 1.00 43.69 253 SER A O 1
#

Organism: NCBI:txid1490495

InterPro domains:
  IPR029526 PiggyBac transposable element-derived protein [PF13843] (24-168)

Secondary structure (DSSP, 8-state):
--GGG----SSSS--HHHHTTTT-HHHHHHHHS-HHHHHHHHHHHHHHHHHHHHHHHHHHHHHHHHHHTT-TTS----HHHHHHHHHTSPPPPHHHHHHHHHHHHHHHHS--TT-SGGGG--S-BTTBPPPSGGGT--HHHHHHHHHH---S-TT-SGGGT-TTGGGSPPSSS-THHHHHHHHHHHHHHHHHSTTTSHHHHHHHHTTT--SS-TTHHHHHHHHHHHHHHHTS-GGGGTTTSS-PPPP------

pLDDT: mean 70.99, std 22.28, range [26.59, 96.25]

Radius of gyration: 23.35 Å; chains: 1; bounding box: 53×84×64 Å